Protein AF-A0ABD4K7N2-F1 (afdb_monomer_lite)

Structure (mmCIF, N/CA/C/O backbone):
data_AF-A0ABD4K7N2-F1
#
_entry.id   AF-A0ABD4K7N2-F1
#
loop_
_atom_site.group_PDB
_atom_site.id
_atom_site.type_symbol
_atom_site.label_atom_id
_atom_site.label_alt_id
_atom_site.label_comp_id
_atom_site.label_asym_id
_atom_site.label_entity_id
_atom_site.label_seq_id
_atom_site.pdbx_PDB_ins_code
_atom_site.Cartn_x
_atom_site.Cartn_y
_atom_site.Cartn_z
_atom_site.occupancy
_atom_site.B_iso_or_equiv
_atom_site.auth_seq_id
_atom_site.auth_comp_id
_atom_site.auth_asym_id
_atom_site.auth_atom_id
_atom_site.pdbx_PDB_model_num
ATOM 1 N N . MET A 1 1 ? -44.062 -19.167 -52.784 1.00 34.19 1 MET A N 1
ATOM 2 C CA . MET A 1 1 ? -43.360 -18.530 -53.917 1.00 34.19 1 MET A CA 1
ATOM 3 C C . MET A 1 1 ? -43.048 -17.086 -53.551 1.00 34.19 1 MET A C 1
ATOM 5 O O . MET A 1 1 ? -43.964 -16.315 -53.324 1.00 34.19 1 MET A O 1
ATOM 9 N N . ASN A 1 2 ? -41.746 -16.806 -53.455 1.00 39.59 2 ASN A N 1
ATOM 10 C CA . ASN A 1 2 ? -41.033 -15.540 -53.654 1.00 39.59 2 ASN A CA 1
ATOM 11 C C . ASN A 1 2 ? -41.478 -14.255 -52.935 1.00 39.59 2 ASN A C 1
ATOM 13 O O . ASN A 1 2 ? -42.182 -13.429 -53.505 1.00 39.59 2 ASN A O 1
ATOM 17 N N . LEU A 1 3 ? -40.837 -13.994 -51.787 1.00 34.47 3 LEU A N 1
ATOM 18 C CA . LEU A 1 3 ? -40.449 -12.644 -51.365 1.00 34.47 3 LEU A CA 1
ATOM 19 C C . LEU A 1 3 ? -38.962 -12.617 -50.958 1.00 34.47 3 LEU A C 1
ATOM 21 O O . LEU A 1 3 ? -38.565 -13.078 -49.897 1.00 34.47 3 LEU A O 1
ATOM 25 N N . ARG A 1 4 ? -38.176 -12.129 -51.924 1.00 38.47 4 ARG A N 1
ATOM 26 C CA . ARG A 1 4 ? -36.873 -11.442 -51.892 1.00 38.47 4 ARG A CA 1
ATOM 27 C C . ARG A 1 4 ? -36.027 -11.493 -50.606 1.00 38.47 4 ARG A C 1
ATOM 29 O O . ARG A 1 4 ? -36.292 -10.792 -49.638 1.00 38.47 4 ARG A O 1
ATOM 36 N N . ASN A 1 5 ? -34.885 -12.169 -50.748 1.00 44.97 5 ASN A N 1
ATOM 37 C CA . ASN A 1 5 ? -33.632 -11.899 -50.045 1.00 44.97 5 ASN A CA 1
ATOM 38 C C . ASN A 1 5 ? -33.267 -10.408 -50.114 1.00 44.97 5 ASN A C 1
ATOM 40 O O . ASN A 1 5 ? -32.996 -9.887 -51.197 1.00 44.97 5 ASN A O 1
ATOM 44 N N . VAL A 1 6 ? -33.177 -9.755 -48.958 1.00 41.69 6 VAL A N 1
ATOM 45 C CA . VAL A 1 6 ? -32.369 -8.546 -48.776 1.00 41.69 6 VAL A CA 1
ATOM 46 C C . VAL A 1 6 ? -31.303 -8.898 -47.751 1.00 41.69 6 VAL A C 1
ATOM 48 O O . VAL A 1 6 ? -31.534 -8.904 -46.546 1.00 41.69 6 VAL A O 1
ATOM 51 N N . CYS A 1 7 ? -30.139 -9.267 -48.274 1.00 36.62 7 CYS A N 1
ATOM 52 C CA . CYS A 1 7 ? -28.914 -9.431 -47.515 1.00 36.62 7 CYS A CA 1
ATOM 53 C C . CYS A 1 7 ? -28.438 -8.025 -47.128 1.00 36.62 7 CYS A C 1
ATOM 55 O O . CYS A 1 7 ? -27.858 -7.319 -47.953 1.00 36.62 7 CYS A O 1
ATOM 57 N N . PHE A 1 8 ? -28.729 -7.590 -45.902 1.00 36.16 8 PHE A N 1
ATOM 58 C CA . PHE A 1 8 ? -28.095 -6.404 -45.334 1.00 36.16 8 PHE A CA 1
ATOM 59 C C . PHE A 1 8 ? -26.648 -6.777 -45.003 1.00 36.16 8 PHE A C 1
ATOM 61 O O . PHE A 1 8 ? -26.349 -7.345 -43.956 1.00 36.16 8 PHE A O 1
ATOM 68 N N . CYS A 1 9 ? -25.756 -6.517 -45.958 1.00 37.44 9 CYS A N 1
ATOM 69 C CA . CYS A 1 9 ? -24.321 -6.557 -45.744 1.00 37.44 9 CYS A CA 1
ATOM 70 C C . CYS A 1 9 ? -23.971 -5.376 -44.832 1.00 37.44 9 CYS A C 1
ATOM 72 O O . CYS A 1 9 ? -23.839 -4.239 -45.286 1.00 37.44 9 CYS A O 1
ATOM 74 N N . LEU A 1 10 ? -23.909 -5.631 -43.526 1.00 40.47 10 LEU A N 1
ATOM 75 C CA . LEU A 1 10 ? -23.355 -4.694 -42.563 1.00 40.47 10 LEU A CA 1
ATOM 76 C C . LEU A 1 10 ? -21.834 -4.690 -42.767 1.00 40.47 10 LEU A C 1
ATOM 78 O O . LEU A 1 10 ? -21.106 -5.460 -42.147 1.00 40.47 10 LEU A O 1
ATOM 82 N N . CYS A 1 11 ? -21.359 -3.842 -43.679 1.00 36.53 11 CYS A N 1
ATOM 83 C CA . CYS A 1 11 ? -19.961 -3.436 -43.718 1.00 36.53 11 CYS A CA 1
ATOM 84 C C . CYS A 1 11 ? -19.684 -2.633 -42.443 1.00 36.53 11 CYS A C 1
ATOM 86 O O . CYS A 1 11 ? -19.835 -1.412 -42.426 1.00 36.53 11 CYS A O 1
ATOM 88 N N . ILE A 1 12 ? -19.315 -3.322 -41.361 1.00 42.88 12 ILE A N 1
ATOM 89 C CA . ILE A 1 12 ? -18.635 -2.679 -40.242 1.00 42.88 12 ILE A CA 1
ATOM 90 C C . ILE A 1 12 ? -17.324 -2.166 -40.825 1.00 42.88 12 ILE A C 1
ATOM 92 O O . ILE A 1 12 ? -16.443 -2.938 -41.205 1.00 42.88 12 ILE A O 1
ATOM 96 N N . LEU A 1 13 ? -17.274 -0.848 -40.989 1.00 35.62 13 LEU A N 1
ATOM 97 C CA . LEU A 1 13 ? -16.085 -0.088 -41.320 1.00 35.62 13 LEU A CA 1
ATOM 98 C C . LEU A 1 13 ? -14.974 -0.545 -40.375 1.00 35.62 13 LEU A C 1
ATOM 100 O O . LEU A 1 13 ? -15.007 -0.249 -39.183 1.00 35.62 13 LEU A O 1
ATOM 104 N N . TYR A 1 14 ? -14.009 -1.284 -40.919 1.00 36.28 14 TYR A N 1
ATOM 105 C CA . TYR A 1 14 ? -12.681 -1.372 -40.340 1.00 36.28 14 TYR A CA 1
ATOM 106 C C . TYR A 1 14 ? -12.209 0.069 -40.159 1.00 36.28 14 TYR A C 1
ATOM 108 O O . TYR A 1 14 ? -11.910 0.760 -41.136 1.00 36.28 14 TYR A O 1
ATOM 116 N N . SER A 1 15 ? -12.187 0.545 -38.918 1.00 35.59 15 SER A N 1
ATOM 117 C CA . SER A 1 15 ? -11.374 1.683 -38.525 1.00 35.59 15 SER A CA 1
ATOM 118 C C . SER A 1 15 ? -9.938 1.295 -38.852 1.00 35.59 15 SER A C 1
ATOM 120 O O . SER A 1 15 ? -9.285 0.554 -38.116 1.00 35.59 15 SER A O 1
ATOM 122 N N . GLY A 1 16 ? -9.485 1.732 -40.028 1.00 36.91 16 GLY A N 1
ATOM 123 C CA . GLY A 1 16 ? -8.090 1.681 -40.410 1.00 36.91 16 GLY A CA 1
ATOM 124 C C . GLY A 1 16 ? -7.309 2.403 -39.329 1.00 36.91 16 GLY A C 1
ATOM 125 O O . GLY A 1 16 ? -7.334 3.630 -39.259 1.00 36.91 16 GLY A O 1
ATOM 126 N N . HIS A 1 17 ? -6.654 1.632 -38.466 1.00 41.25 17 HIS A N 1
ATOM 127 C CA . HIS A 1 17 ? -5.531 2.127 -37.700 1.00 41.25 17 HIS A CA 1
ATOM 128 C C . HIS A 1 17 ? -4.513 2.532 -38.761 1.00 41.25 17 HIS A C 1
ATOM 130 O O . HIS A 1 17 ? -3.889 1.681 -39.393 1.00 41.25 17 HIS A O 1
ATOM 136 N N . ALA A 1 18 ? -4.432 3.829 -39.051 1.00 42.59 18 ALA A N 1
ATOM 137 C CA . ALA A 1 18 ? -3.291 4.371 -39.756 1.00 42.59 18 ALA A CA 1
ATOM 138 C C . ALA A 1 18 ? -2.106 4.167 -38.812 1.00 42.59 18 ALA A C 1
ATOM 140 O O . ALA A 1 18 ? -1.866 4.992 -37.934 1.00 42.59 18 ALA A O 1
ATOM 141 N N . ALA A 1 19 ? -1.448 3.013 -38.930 1.00 49.16 19 ALA A N 1
ATOM 142 C CA . ALA A 1 19 ? -0.253 2.699 -38.178 1.00 49.16 19 ALA A CA 1
ATOM 143 C C . ALA A 1 19 ? 0.766 3.810 -38.456 1.00 49.16 19 ALA A C 1
ATOM 145 O O . ALA A 1 19 ? 1.285 3.945 -39.565 1.00 49.16 19 ALA A O 1
ATOM 146 N N . SER A 1 20 ? 1.015 4.658 -37.460 1.00 55.88 20 SER A N 1
ATOM 147 C CA . SER A 1 20 ? 2.224 5.467 -37.405 1.00 55.88 20 SER A CA 1
ATOM 148 C C . SER A 1 20 ? 3.387 4.499 -37.230 1.00 55.88 20 SER A C 1
ATOM 150 O O . SER A 1 20 ? 3.701 4.077 -36.119 1.00 55.88 20 SER A O 1
ATOM 152 N N . GLU A 1 21 ? 3.993 4.097 -38.346 1.00 76.50 21 GLU A N 1
ATOM 153 C CA . GLU A 1 21 ? 5.127 3.173 -38.377 1.00 76.50 21 GLU A CA 1
ATOM 154 C C . GLU A 1 21 ? 6.390 3.866 -37.842 1.00 76.50 21 GLU A C 1
ATOM 156 O O . GLU A 1 21 ? 7.251 4.345 -38.587 1.00 76.50 21 GLU A O 1
ATOM 161 N N . CYS A 1 22 ? 6.495 3.958 -36.517 1.00 87.00 22 CYS A N 1
ATOM 162 C CA . CYS A 1 22 ? 7.790 4.096 -35.870 1.00 87.00 22 CYS A CA 1
ATOM 163 C C . CYS A 1 22 ? 8.595 2.819 -36.130 1.00 87.00 22 CYS A C 1
ATOM 165 O O . CYS A 1 22 ? 8.076 1.715 -35.976 1.00 87.00 22 CYS A O 1
ATOM 167 N N . ASN A 1 23 ? 9.859 2.968 -36.522 1.00 90.00 23 ASN A N 1
ATOM 168 C CA . ASN A 1 23 ? 10.770 1.859 -36.793 1.00 90.00 23 ASN A CA 1
ATOM 169 C C . ASN A 1 23 ? 12.130 2.101 -36.134 1.00 90.00 23 ASN A C 1
ATOM 171 O O . ASN A 1 23 ? 12.564 3.249 -35.994 1.00 90.00 23 ASN A O 1
ATOM 175 N N . PHE A 1 24 ? 12.819 1.014 -35.783 1.00 90.38 24 PHE A N 1
ATOM 176 C CA . PHE A 1 24 ? 14.220 1.065 -35.373 1.00 90.38 24 PHE A CA 1
ATOM 177 C C . PHE A 1 24 ? 15.101 1.417 -36.574 1.00 90.38 24 PHE A C 1
ATOM 179 O O . PHE A 1 24 ? 14.994 0.807 -37.636 1.00 90.38 24 PHE A O 1
ATOM 186 N N . VAL A 1 25 ? 15.962 2.416 -36.404 1.00 86.88 25 VAL A N 1
ATOM 187 C CA . VAL A 1 25 ? 16.948 2.829 -37.417 1.00 86.88 25 VAL A CA 1
ATOM 188 C C . VAL A 1 25 ? 18.206 1.965 -37.332 1.00 86.88 25 VAL A C 1
ATOM 190 O O . VAL A 1 25 ? 18.830 1.674 -38.351 1.00 86.88 25 VAL A O 1
ATOM 193 N N . ASP A 1 26 ? 18.525 1.507 -36.124 1.00 76.88 26 ASP A N 1
ATOM 194 C CA . ASP A 1 26 ? 19.745 0.778 -35.802 1.00 76.88 26 ASP A CA 1
ATOM 195 C C . ASP A 1 26 ? 19.437 -0.676 -35.410 1.00 76.88 26 ASP A C 1
ATOM 197 O O . ASP A 1 26 ? 18.345 -0.966 -34.912 1.00 76.88 26 ASP A O 1
ATOM 201 N N . PRO A 1 27 ? 20.403 -1.606 -35.551 1.00 75.62 27 PRO A N 1
ATOM 202 C CA . PRO A 1 27 ? 20.202 -3.023 -35.235 1.00 75.62 27 PRO A CA 1
ATOM 203 C C . PRO A 1 27 ? 19.993 -3.318 -33.739 1.00 75.62 27 PRO A C 1
ATOM 205 O O . PRO A 1 27 ? 19.731 -4.463 -33.385 1.00 75.62 27 PRO A O 1
ATOM 208 N N . ASN A 1 28 ? 20.105 -2.314 -32.862 1.00 74.25 28 ASN A N 1
ATOM 209 C CA . ASN A 1 28 ? 20.017 -2.477 -31.408 1.00 74.25 28 ASN A CA 1
ATOM 210 C C . ASN A 1 28 ? 18.619 -2.911 -30.929 1.00 74.25 28 ASN A C 1
ATOM 212 O O . ASN A 1 28 ? 18.513 -3.526 -29.872 1.00 74.25 28 ASN A O 1
ATOM 216 N N . GLY A 1 29 ? 17.562 -2.624 -31.701 1.00 85.06 29 GLY A N 1
ATOM 217 C CA . GLY A 1 29 ? 16.195 -3.037 -31.371 1.00 85.06 29 GLY A CA 1
ATOM 218 C C . GLY A 1 29 ? 15.658 -2.421 -30.066 1.00 85.06 29 GLY A C 1
ATOM 219 O O . GLY A 1 29 ? 16.109 -1.339 -29.667 1.00 85.06 29 GLY A O 1
ATOM 220 N N . PRO A 1 30 ? 14.659 -3.061 -29.423 1.00 88.88 30 PRO A N 1
ATOM 221 C CA . PRO A 1 30 ? 14.129 -2.615 -28.141 1.00 88.88 30 PRO A CA 1
ATOM 222 C C . PRO A 1 30 ? 15.099 -2.923 -26.998 1.00 88.88 30 PRO A C 1
ATOM 224 O O . PRO A 1 30 ? 15.782 -3.947 -27.001 1.00 88.88 30 PRO A O 1
ATOM 227 N N . TRP A 1 31 ? 15.104 -2.076 -25.972 1.00 88.12 31 TRP A N 1
ATOM 228 C CA . TRP A 1 31 ? 15.870 -2.326 -24.750 1.00 88.12 31 TRP A CA 1
ATOM 229 C C . TRP A 1 31 ? 15.028 -3.062 -23.699 1.00 88.12 31 TRP A C 1
ATOM 231 O O . TRP A 1 31 ? 13.805 -2.948 -23.637 1.00 88.12 31 TRP A O 1
ATOM 241 N N . THR A 1 32 ? 15.691 -3.837 -22.843 1.00 88.44 32 THR A N 1
ATOM 242 C CA . THR A 1 32 ? 15.070 -4.465 -21.669 1.00 88.44 32 THR A CA 1
ATOM 243 C C . THR A 1 32 ? 15.764 -3.960 -20.420 1.00 88.44 32 THR A C 1
ATOM 245 O O . THR A 1 32 ? 16.970 -4.144 -20.269 1.00 88.44 32 THR A O 1
ATOM 248 N N . ALA A 1 33 ? 14.993 -3.340 -19.534 1.00 87.00 33 ALA A N 1
ATOM 249 C CA . ALA A 1 33 ? 15.457 -2.841 -18.261 1.00 87.00 33 ALA A CA 1
ATOM 250 C C . ALA A 1 33 ? 15.270 -3.867 -17.158 1.00 87.00 33 ALA A C 1
ATOM 252 O O . ALA A 1 33 ? 14.141 -4.192 -16.810 1.00 87.00 33 ALA A O 1
ATOM 253 N N . TRP A 1 34 ? 16.379 -4.352 -16.607 1.00 87.31 34 TRP A N 1
ATOM 254 C CA . TRP A 1 34 ? 16.370 -5.246 -15.457 1.00 87.31 34 TRP A CA 1
ATOM 255 C C . TRP A 1 34 ? 16.530 -4.428 -14.182 1.00 87.31 34 TRP A C 1
ATOM 257 O O . TRP A 1 34 ? 17.610 -3.914 -13.904 1.00 87.31 34 TRP A O 1
ATOM 267 N N . VAL A 1 35 ? 15.440 -4.275 -13.437 1.00 87.00 35 VAL A N 1
ATOM 268 C CA . VAL A 1 35 ? 15.401 -3.455 -12.219 1.00 87.00 35 VAL A CA 1
ATOM 269 C C . VAL A 1 35 ? 15.636 -4.312 -10.982 1.00 87.00 35 VAL A C 1
ATOM 271 O O . VAL A 1 35 ? 15.171 -5.457 -10.905 1.00 87.00 35 VAL A O 1
ATOM 274 N N . SER A 1 36 ? 16.373 -3.777 -10.008 1.00 83.56 36 SER A N 1
ATOM 275 C CA . SER A 1 36 ? 16.797 -4.528 -8.830 1.00 83.56 36 SER A CA 1
ATOM 276 C C . SER A 1 36 ? 15.740 -4.474 -7.735 1.00 83.56 36 SER A C 1
ATOM 278 O O . SER A 1 36 ? 15.957 -3.911 -6.665 1.00 83.56 36 SER A O 1
ATOM 280 N N . ILE A 1 37 ? 14.611 -5.143 -7.975 1.00 87.00 37 ILE A N 1
ATOM 281 C CA . ILE A 1 37 ? 13.673 -5.488 -6.903 1.00 87.00 37 ILE A CA 1
ATOM 282 C C . ILE A 1 37 ? 14.316 -6.591 -6.047 1.00 87.00 37 ILE A C 1
ATOM 284 O O . ILE A 1 37 ? 14.736 -7.616 -6.601 1.00 87.00 37 ILE A O 1
ATOM 288 N N . PRO A 1 38 ? 14.452 -6.402 -4.725 1.00 88.31 38 PRO A N 1
ATOM 289 C CA . PRO A 1 38 ? 15.182 -7.335 -3.884 1.00 88.31 38 PRO A CA 1
ATOM 290 C C . PRO A 1 38 ? 14.423 -8.660 -3.759 1.00 88.31 38 PRO A C 1
ATOM 292 O O . PRO A 1 38 ? 13.199 -8.689 -3.689 1.00 88.31 38 PRO A O 1
ATOM 295 N N . ALA A 1 39 ? 15.156 -9.774 -3.701 1.00 89.88 39 ALA A N 1
ATOM 296 C CA . ALA A 1 39 ? 14.557 -11.084 -3.438 1.00 89.88 39 ALA A CA 1
ATOM 297 C C . ALA A 1 39 ? 14.031 -11.197 -1.997 1.00 89.88 39 ALA A C 1
ATOM 299 O O . ALA A 1 39 ? 13.091 -11.943 -1.744 1.00 89.88 39 ALA A O 1
ATOM 300 N N . ASN A 1 40 ? 14.647 -10.464 -1.064 1.00 90.75 40 ASN A N 1
ATOM 301 C CA . ASN A 1 40 ? 14.228 -10.374 0.329 1.00 90.75 40 ASN A CA 1
ATOM 302 C C . ASN A 1 40 ? 14.205 -8.904 0.755 1.00 90.75 40 ASN A C 1
ATOM 304 O O . ASN A 1 40 ? 15.209 -8.209 0.590 1.00 90.75 40 ASN A O 1
ATOM 308 N N . LEU A 1 41 ? 13.088 -8.453 1.314 1.00 90.44 41 LEU A N 1
ATOM 309 C CA . LEU A 1 41 ? 12.895 -7.109 1.841 1.00 90.44 41 LEU A CA 1
ATOM 310 C C . LEU A 1 41 ? 12.683 -7.191 3.354 1.00 90.44 41 LEU A C 1
ATOM 312 O O . LEU A 1 41 ? 11.808 -7.917 3.821 1.00 90.44 41 LEU A O 1
ATOM 316 N N . SER A 1 42 ? 13.479 -6.438 4.108 1.00 86.50 42 SER A N 1
ATOM 317 C CA . SER A 1 42 ? 13.273 -6.229 5.542 1.00 86.50 42 SER A CA 1
ATOM 318 C C . SER A 1 42 ? 12.832 -4.791 5.742 1.00 86.50 42 SER A C 1
ATOM 320 O O . SER A 1 42 ? 13.512 -3.883 5.267 1.00 86.50 42 SER A O 1
ATOM 322 N N . ILE A 1 43 ? 11.719 -4.584 6.440 1.00 84.31 43 ILE A N 1
ATOM 323 C CA . ILE A 1 43 ? 11.236 -3.238 6.759 1.00 84.31 43 ILE A CA 1
ATOM 324 C C . ILE A 1 43 ? 11.890 -2.795 8.079 1.00 84.31 43 ILE A C 1
ATOM 326 O O . ILE A 1 43 ? 11.788 -3.536 9.061 1.00 84.31 43 ILE A O 1
ATOM 330 N N . PRO A 1 44 ? 12.604 -1.655 8.127 1.00 79.75 44 PRO A N 1
ATOM 331 C CA . PRO A 1 44 ? 13.140 -1.125 9.378 1.00 79.75 44 PRO A CA 1
ATOM 332 C C . PRO A 1 44 ? 12.032 -0.839 10.401 1.00 79.75 44 PRO A C 1
ATOM 334 O O . PRO A 1 44 ? 10.957 -0.367 10.043 1.00 79.75 44 PRO A O 1
ATOM 337 N N . HIS A 1 45 ? 12.307 -1.104 11.679 1.00 74.56 45 HIS A N 1
ATOM 338 C CA . HIS A 1 45 ? 11.339 -0.970 12.778 1.00 74.56 45 HIS A CA 1
ATOM 339 C C . HIS A 1 45 ? 10.891 0.476 13.055 1.00 74.56 45 HIS A C 1
ATOM 341 O O . HIS A 1 45 ? 9.869 0.684 13.691 1.00 74.56 45 HIS A O 1
ATOM 347 N N . ASP A 1 46 ? 11.652 1.466 12.600 1.00 76.38 46 ASP A N 1
ATOM 348 C CA . ASP A 1 46 ? 11.408 2.898 12.775 1.00 76.38 46 ASP A CA 1
ATOM 349 C C . ASP A 1 46 ? 10.837 3.571 11.515 1.00 76.38 46 ASP A C 1
ATOM 351 O O . ASP A 1 46 ? 10.718 4.796 11.467 1.00 76.38 46 ASP A O 1
ATOM 355 N N . SER A 1 47 ? 10.481 2.779 10.495 1.00 82.75 47 SER A N 1
ATOM 356 C CA . SER A 1 47 ? 9.948 3.300 9.233 1.00 82.75 47 SER A CA 1
ATOM 357 C C . SER A 1 47 ? 8.570 3.939 9.401 1.00 82.75 47 SER A C 1
ATOM 359 O O . SER A 1 47 ? 7.685 3.411 10.075 1.00 82.75 47 SER A O 1
ATOM 361 N N . GLN A 1 48 ? 8.372 5.060 8.718 1.00 85.19 48 GLN A N 1
ATOM 362 C CA . GLN A 1 48 ? 7.140 5.836 8.691 1.00 85.19 48 GLN A CA 1
ATOM 363 C C . GLN A 1 48 ? 6.451 5.747 7.328 1.00 85.19 48 GLN A C 1
ATOM 365 O O . GLN A 1 48 ? 7.061 5.447 6.300 1.00 85.19 48 GLN A O 1
ATOM 370 N N . VAL A 1 49 ? 5.147 6.035 7.302 1.00 88.31 49 VAL A N 1
ATOM 371 C CA . VAL A 1 49 ? 4.392 6.126 6.044 1.00 88.31 49 VAL A CA 1
ATOM 372 C C . VAL A 1 49 ? 5.060 7.143 5.115 1.00 88.31 49 VAL A C 1
ATOM 374 O O . VAL A 1 49 ? 5.249 8.300 5.482 1.00 88.31 49 VAL A O 1
ATOM 377 N N . GLY A 1 50 ? 5.375 6.710 3.897 1.00 89.75 50 GLY A N 1
ATOM 378 C CA . GLY A 1 50 ? 6.083 7.486 2.883 1.00 89.75 50 GLY A CA 1
ATOM 379 C C . GLY A 1 50 ? 7.577 7.184 2.774 1.00 89.75 50 GLY A C 1
ATOM 380 O O . GLY A 1 50 ? 8.188 7.599 1.787 1.00 89.75 50 GLY A O 1
ATOM 381 N N . ASP A 1 51 ? 8.156 6.433 3.713 1.00 92.50 51 ASP A N 1
ATOM 382 C CA . ASP A 1 51 ? 9.567 6.063 3.650 1.00 92.50 51 ASP A CA 1
ATOM 383 C C . ASP A 1 51 ? 9.860 5.143 2.465 1.00 92.50 51 ASP A C 1
ATOM 385 O O . ASP A 1 51 ? 9.110 4.215 2.146 1.00 92.50 51 ASP A O 1
ATOM 389 N N . VAL A 1 52 ? 10.998 5.390 1.815 1.00 93.25 52 VAL A N 1
ATOM 390 C CA . VAL A 1 52 ? 11.538 4.516 0.772 1.00 93.25 52 VAL A CA 1
ATOM 391 C C . VAL A 1 52 ? 12.274 3.366 1.455 1.00 93.25 52 VAL A C 1
ATOM 393 O O . VAL A 1 52 ? 13.408 3.521 1.901 1.00 93.25 52 VAL A O 1
ATOM 396 N N . ILE A 1 53 ? 11.626 2.204 1.524 1.00 91.94 53 ILE A N 1
ATOM 397 C CA . ILE A 1 53 ? 12.167 0.991 2.156 1.00 91.94 53 ILE A CA 1
ATOM 398 C C . ILE A 1 53 ? 13.260 0.364 1.291 1.00 91.94 53 ILE A C 1
ATOM 400 O O . ILE A 1 53 ? 14.238 -0.186 1.793 1.00 91.94 53 ILE A O 1
ATOM 404 N N . HIS A 1 54 ? 13.108 0.461 -0.028 1.00 91.44 54 HIS A N 1
ATOM 405 C CA . HIS A 1 54 ? 14.123 0.034 -0.981 1.00 91.44 54 HIS A CA 1
ATOM 406 C C . HIS A 1 54 ? 14.180 0.999 -2.155 1.00 91.44 54 HIS A C 1
ATOM 408 O O . HIS A 1 54 ? 13.149 1.436 -2.653 1.00 91.44 54 HIS A O 1
ATOM 414 N N . SER A 1 55 ? 15.386 1.275 -2.634 1.00 90.00 55 SER A N 1
ATOM 415 C CA . SER A 1 55 ? 15.642 1.982 -3.886 1.00 90.00 55 SER A CA 1
ATOM 416 C C . SER A 1 55 ? 16.749 1.249 -4.624 1.00 90.00 55 SER A C 1
ATOM 418 O O . SER A 1 55 ? 17.710 0.793 -4.001 1.00 90.00 55 SER A O 1
ATOM 420 N N . ASP A 1 56 ? 16.675 1.209 -5.953 1.00 82.31 56 ASP A N 1
ATOM 421 C CA . ASP A 1 56 ? 17.847 0.867 -6.758 1.00 82.31 56 ASP A CA 1
ATOM 422 C C . ASP A 1 56 ? 19.044 1.748 -6.344 1.00 82.31 56 ASP A C 1
ATOM 424 O O . ASP A 1 56 ? 18.882 2.940 -6.055 1.00 82.31 56 ASP A O 1
ATOM 428 N N . ALA A 1 57 ? 20.256 1.177 -6.351 1.00 71.62 57 ALA A N 1
ATOM 429 C CA . ALA A 1 57 ? 21.506 1.866 -5.985 1.00 71.62 57 ALA A CA 1
ATOM 430 C C . ALA A 1 57 ? 21.876 3.038 -6.927 1.00 71.62 57 ALA A C 1
ATOM 432 O O . ALA A 1 57 ? 22.878 3.720 -6.722 1.00 71.62 57 ALA A O 1
ATOM 433 N N . GLY A 1 58 ? 21.077 3.254 -7.972 1.00 76.19 58 GLY A N 1
ATOM 434 C CA . GLY A 1 58 ? 21.194 4.313 -8.960 1.00 76.19 58 GLY A CA 1
ATOM 435 C C . GLY A 1 58 ? 20.255 4.058 -10.139 1.00 76.19 58 GLY A C 1
ATOM 436 O O . GLY A 1 58 ? 19.541 3.052 -10.176 1.00 76.19 58 GLY A O 1
ATOM 437 N N . TRP A 1 59 ? 20.286 4.959 -11.119 1.00 79.06 59 TRP A N 1
ATOM 438 C CA . TRP A 1 59 ? 19.582 4.772 -12.385 1.00 79.06 59 TRP A CA 1
ATOM 439 C C . TRP A 1 59 ? 20.144 3.568 -13.139 1.00 79.06 59 TRP A C 1
ATOM 441 O O . TRP A 1 59 ? 21.343 3.495 -13.412 1.00 79.06 59 TRP A O 1
ATOM 451 N N . GLN A 1 60 ? 19.271 2.637 -13.506 1.00 78.69 60 GLN A N 1
ATOM 452 C CA . GLN A 1 60 ? 19.612 1.551 -14.412 1.00 78.69 60 GLN A CA 1
ATOM 453 C C . GLN A 1 60 ? 19.628 2.120 -15.831 1.00 78.69 60 GLN A C 1
ATOM 455 O O . GLN A 1 60 ? 18.566 2.350 -16.402 1.00 78.69 60 GLN A O 1
ATOM 460 N N . GLN A 1 61 ? 20.819 2.383 -16.377 1.00 74.50 61 GLN A N 1
ATOM 461 C CA . GLN A 1 61 ? 21.011 2.824 -17.762 1.00 74.50 61 GLN A CA 1
ATOM 462 C C . GLN A 1 61 ? 21.332 1.614 -18.637 1.00 74.50 61 GLN A C 1
ATOM 464 O O . GLN A 1 61 ? 22.427 1.059 -18.568 1.00 74.50 61 GLN A O 1
ATOM 469 N N . LEU A 1 62 ? 20.378 1.198 -19.469 1.00 72.12 62 LEU A N 1
ATOM 470 C CA . LEU A 1 62 ? 20.498 -0.062 -20.225 1.00 72.12 62 LEU A CA 1
ATOM 471 C C . LEU A 1 62 ? 20.744 0.141 -21.721 1.00 72.12 62 LEU A C 1
ATOM 473 O O . LEU A 1 62 ? 20.845 -0.823 -22.477 1.00 72.12 62 LEU A O 1
ATOM 477 N N . GLY A 1 63 ? 20.885 1.401 -22.135 1.00 69.50 63 GLY A N 1
ATOM 478 C CA . GLY A 1 63 ? 21.273 1.792 -23.481 1.00 69.50 63 GLY A CA 1
ATOM 479 C C . GLY A 1 63 ? 20.321 2.794 -24.117 1.00 69.50 63 GLY A C 1
ATOM 480 O O . GLY A 1 63 ? 19.350 3.264 -23.518 1.00 69.50 63 GLY A O 1
ATOM 481 N N . THR A 1 64 ? 20.637 3.118 -25.363 1.00 78.75 64 THR A N 1
ATOM 482 C CA . THR A 1 64 ? 19.848 3.979 -26.234 1.00 78.75 64 THR A CA 1
ATOM 483 C C . THR A 1 64 ? 19.456 3.207 -27.485 1.00 78.75 64 THR A C 1
ATOM 485 O O . THR A 1 64 ? 20.202 2.357 -27.976 1.00 78.75 64 THR A O 1
ATOM 488 N N . THR A 1 65 ? 18.276 3.504 -28.017 1.00 85.88 65 THR A N 1
ATOM 489 C CA . THR A 1 65 ? 17.868 3.018 -29.339 1.00 85.88 65 THR A CA 1
ATOM 490 C C . THR A 1 65 ? 17.529 4.201 -30.228 1.00 85.88 65 THR A C 1
ATOM 492 O O . THR A 1 65 ? 17.220 5.274 -29.722 1.00 85.88 65 THR A O 1
ATOM 495 N N . HIS A 1 66 ? 17.633 4.037 -31.544 1.00 88.00 66 HIS A N 1
ATOM 496 C CA . HIS A 1 66 ? 17.336 5.092 -32.509 1.00 88.00 66 HIS A CA 1
ATOM 497 C C . HIS A 1 66 ? 16.041 4.765 -33.227 1.00 88.00 66 HIS A C 1
ATOM 499 O O . HIS A 1 66 ? 15.921 3.718 -33.867 1.00 88.00 66 HIS A O 1
ATOM 505 N N . LEU A 1 67 ? 15.078 5.676 -33.132 1.00 88.25 67 LEU A N 1
ATOM 506 C CA . LEU A 1 67 ? 13.770 5.532 -33.750 1.00 88.25 67 LEU A CA 1
ATOM 507 C C . LEU A 1 67 ? 13.578 6.571 -34.837 1.00 88.25 67 LEU A C 1
ATOM 509 O O . LEU A 1 67 ? 14.041 7.705 -34.724 1.00 88.25 67 LEU A O 1
ATOM 513 N N . ARG A 1 68 ? 12.833 6.189 -35.871 1.00 88.75 68 ARG A N 1
ATOM 514 C CA . ARG A 1 68 ? 12.294 7.108 -36.867 1.00 88.75 68 ARG A CA 1
ATOM 515 C C . ARG A 1 68 ? 10.813 6.826 -37.047 1.00 88.75 68 ARG A C 1
ATOM 517 O O . ARG A 1 68 ? 10.442 5.707 -37.391 1.00 88.75 68 ARG A O 1
ATOM 524 N N . CYS A 1 69 ? 9.994 7.852 -36.852 1.00 86.69 69 CYS A N 1
ATOM 525 C CA . CYS A 1 69 ? 8.553 7.793 -37.073 1.00 86.69 69 CYS A CA 1
ATOM 526 C C . CYS A 1 69 ? 8.183 8.594 -38.326 1.00 86.69 69 CYS A C 1
ATOM 528 O O . CYS A 1 69 ? 8.715 9.681 -38.562 1.00 86.69 69 CYS A O 1
ATOM 530 N N . SER A 1 70 ? 7.288 8.045 -39.147 1.00 84.75 70 SER A N 1
ATOM 531 C CA . SER A 1 70 ? 6.799 8.686 -40.378 1.00 84.75 70 SER A CA 1
ATOM 532 C C . SER A 1 70 ? 5.861 9.868 -40.115 1.00 84.75 70 SER A C 1
ATOM 534 O O . SER A 1 70 ? 5.740 10.757 -40.956 1.00 84.75 70 SER A O 1
ATOM 536 N N . GLN A 1 71 ? 5.230 9.900 -38.941 1.00 83.44 71 GLN A N 1
ATOM 537 C CA . GLN A 1 71 ? 4.323 10.949 -38.489 1.00 83.44 71 GLN A CA 1
ATOM 538 C C . GLN A 1 71 ? 4.429 11.134 -36.973 1.00 83.44 71 GLN A C 1
ATOM 540 O O . GLN A 1 71 ? 4.942 10.263 -36.271 1.00 83.44 71 GLN A O 1
ATOM 545 N N . SER A 1 72 ? 3.956 12.277 -36.479 1.00 82.56 72 SER A N 1
ATOM 546 C CA . SER A 1 72 ? 3.790 12.498 -35.046 1.00 82.56 72 SER A CA 1
ATOM 547 C C . SER A 1 72 ? 2.687 11.574 -34.541 1.00 82.56 72 SER A C 1
ATOM 549 O O . SER A 1 72 ? 1.710 11.333 -35.252 1.00 82.56 72 SER A O 1
ATOM 551 N N . GLY A 1 73 ? 2.830 11.065 -33.326 1.00 83.94 73 GLY A N 1
ATOM 552 C CA . GLY A 1 73 ? 1.919 10.067 -32.785 1.00 83.94 73 GLY A CA 1
ATOM 553 C C . GLY A 1 73 ? 1.897 10.077 -31.269 1.00 83.94 73 GLY A C 1
ATOM 554 O O . GLY A 1 73 ? 2.320 11.044 -30.635 1.00 83.94 73 GLY A O 1
ATOM 555 N N . MET A 1 74 ? 1.398 8.984 -30.701 1.00 86.00 74 MET A N 1
ATOM 556 C CA . MET A 1 74 ? 1.274 8.812 -29.260 1.00 86.00 74 MET A CA 1
ATOM 557 C C . MET A 1 74 ? 2.402 7.940 -28.714 1.00 86.00 74 MET A C 1
ATOM 559 O O . MET A 1 74 ? 2.807 6.972 -29.341 1.00 86.00 74 MET A O 1
ATOM 563 N N . THR A 1 75 ? 2.908 8.276 -27.544 1.00 86.62 75 THR A N 1
ATOM 564 C CA . THR A 1 75 ? 3.833 7.496 -26.735 1.00 86.62 75 THR A CA 1
ATOM 565 C C . THR A 1 75 ? 3.061 6.986 -25.539 1.00 86.62 75 THR A C 1
ATOM 567 O O . THR A 1 75 ? 2.406 7.779 -24.865 1.00 86.62 75 THR A O 1
ATOM 570 N N . THR A 1 76 ? 3.143 5.690 -25.276 1.00 90.06 76 THR A N 1
ATOM 571 C CA . THR A 1 76 ? 2.482 5.044 -24.145 1.00 90.06 76 THR A CA 1
ATOM 572 C C . THR A 1 76 ? 3.536 4.562 -23.161 1.00 90.06 76 THR A C 1
ATOM 574 O O . THR A 1 76 ? 4.433 3.813 -23.548 1.00 90.06 76 THR A O 1
ATOM 577 N N . THR A 1 77 ? 3.422 4.984 -21.902 1.00 91.50 77 THR A N 1
ATOM 578 C CA . THR A 1 77 ? 4.371 4.644 -20.833 1.00 91.50 77 THR A CA 1
ATOM 579 C C . THR A 1 77 ? 3.619 4.304 -19.552 1.00 91.50 77 THR A C 1
ATOM 581 O O . THR A 1 77 ? 2.764 5.076 -19.121 1.00 91.50 77 THR A O 1
ATOM 584 N N . GLY A 1 78 ? 3.934 3.178 -18.914 1.00 93.38 78 GLY A N 1
ATOM 585 C CA . GLY A 1 78 ? 3.322 2.818 -17.635 1.00 93.38 78 GLY A CA 1
ATOM 586 C C . GLY A 1 78 ? 3.414 1.337 -17.295 1.00 93.38 78 GLY A C 1
ATOM 587 O O . GLY A 1 78 ? 4.181 0.593 -17.910 1.00 93.38 78 GLY A O 1
ATOM 588 N N . TYR A 1 79 ? 2.630 0.925 -16.300 1.00 93.44 79 TYR A N 1
ATOM 589 C CA . TYR A 1 79 ? 2.542 -0.475 -15.885 1.00 93.44 79 TYR A CA 1
ATOM 590 C C . TYR A 1 79 ? 1.770 -1.310 -16.915 1.00 93.44 79 TYR A C 1
ATOM 592 O O . TYR A 1 79 ? 0.729 -0.884 -17.416 1.00 93.44 79 TYR A O 1
ATOM 600 N N . ASP A 1 80 ? 2.261 -2.521 -17.190 1.00 91.25 80 ASP A N 1
ATOM 601 C CA . ASP A 1 80 ? 1.666 -3.464 -18.158 1.00 91.25 80 ASP A CA 1
ATOM 602 C C . ASP A 1 80 ? 0.694 -4.466 -17.504 1.00 91.25 80 ASP A C 1
ATOM 604 O O . ASP A 1 80 ? 0.209 -5.396 -18.150 1.00 91.25 80 ASP A O 1
ATOM 608 N N . PHE A 1 81 ? 0.399 -4.298 -16.216 1.00 90.12 81 PHE A N 1
ATOM 609 C CA . PHE A 1 81 ? -0.514 -5.151 -15.463 1.00 90.12 81 PHE A CA 1
ATOM 610 C C . PHE A 1 81 ? -1.424 -4.312 -14.558 1.00 90.12 81 PHE A C 1
ATOM 612 O O . PHE A 1 81 ? -1.022 -3.221 -14.145 1.00 90.12 81 PHE A O 1
ATOM 619 N N . PRO A 1 82 ? -2.634 -4.805 -14.224 1.00 89.50 82 PRO A N 1
ATOM 620 C CA . PRO A 1 82 ? -3.517 -4.126 -13.287 1.00 89.50 82 PRO A CA 1
ATOM 621 C C . PRO A 1 82 ? -2.873 -3.936 -11.920 1.00 89.50 82 PRO A C 1
ATOM 623 O O . PRO A 1 82 ? -2.518 -4.910 -11.257 1.00 89.50 82 PRO A O 1
ATOM 626 N N . ILE A 1 83 ? -2.758 -2.679 -11.500 1.00 92.50 83 ILE A N 1
ATOM 627 C CA . ILE A 1 83 ? -2.219 -2.297 -10.198 1.00 92.50 83 ILE A CA 1
ATOM 628 C C . ILE A 1 83 ? -3.006 -1.102 -9.648 1.00 92.50 83 ILE A C 1
ATOM 630 O O . ILE A 1 83 ? -3.415 -0.215 -10.398 1.00 92.50 83 ILE A O 1
ATOM 634 N N . GLU A 1 84 ? -3.287 -1.112 -8.348 1.00 93.94 84 GLU A N 1
ATOM 635 C CA . GLU A 1 84 ? -4.127 -0.103 -7.696 1.00 93.94 84 GLU A CA 1
ATOM 636 C C . GLU A 1 84 ? -3.295 1.115 -7.280 1.00 93.94 84 GLU A C 1
ATOM 638 O O . GLU A 1 84 ? -2.175 0.971 -6.790 1.00 93.94 84 GLU A O 1
ATOM 643 N N . GLU A 1 85 ? -3.832 2.320 -7.458 1.00 93.38 85 GLU A N 1
ATOM 644 C CA . GLU A 1 85 ? -3.186 3.545 -6.981 1.00 93.38 85 GLU A CA 1
ATOM 645 C C . GLU A 1 85 ? -3.200 3.609 -5.442 1.00 93.38 85 GLU A C 1
ATOM 647 O O . GLU A 1 85 ? -4.130 3.141 -4.778 1.00 93.38 85 GLU A O 1
ATOM 652 N N . SER A 1 86 ? -2.142 4.165 -4.855 1.00 94.06 86 SER A N 1
ATOM 653 C CA . SER A 1 86 ? -2.077 4.425 -3.415 1.00 94.06 86 SER A CA 1
ATOM 654 C C . SER A 1 86 ? -2.518 5.852 -3.071 1.00 94.06 86 SER A C 1
ATOM 656 O O . SER A 1 86 ? -2.851 6.655 -3.938 1.00 94.06 86 SER A O 1
ATOM 658 N N . SER A 1 87 ? -2.490 6.199 -1.785 1.00 88.94 87 SER A N 1
ATOM 659 C CA . SER A 1 87 ? -2.670 7.583 -1.332 1.00 88.94 87 SER A CA 1
ATOM 660 C C . SER A 1 87 ? -1.475 8.490 -1.659 1.00 88.94 87 SER A C 1
ATOM 662 O O . SER A 1 87 ? -1.615 9.713 -1.612 1.00 88.94 87 SER A O 1
ATOM 664 N N . ILE A 1 88 ? -0.307 7.923 -1.985 1.00 90.62 88 ILE A N 1
ATOM 665 C CA . ILE A 1 88 ? 0.896 8.676 -2.345 1.00 90.62 88 ILE A CA 1
ATOM 666 C C . ILE A 1 88 ? 0.939 8.843 -3.874 1.00 90.62 88 ILE A C 1
ATOM 668 O O . ILE A 1 88 ? 0.965 7.841 -4.595 1.00 90.62 88 ILE A O 1
ATOM 672 N N . PRO A 1 89 ? 0.993 10.085 -4.399 1.00 90.12 89 PRO A N 1
ATOM 673 C CA . PRO A 1 89 ? 0.986 10.331 -5.839 1.00 90.12 89 PRO A CA 1
ATOM 674 C C . PRO A 1 89 ? 2.094 9.581 -6.587 1.00 90.12 89 PRO A C 1
ATOM 676 O O . PRO A 1 89 ? 3.275 9.678 -6.242 1.00 90.12 89 PRO A O 1
ATOM 679 N N . GLY A 1 90 ? 1.713 8.858 -7.644 1.00 89.94 90 GLY A N 1
ATOM 680 C CA . GLY A 1 90 ? 2.648 8.099 -8.481 1.00 89.94 90 GLY A CA 1
ATOM 681 C C . GLY A 1 90 ? 3.191 6.817 -7.837 1.00 89.94 90 GLY A C 1
ATOM 682 O O . GLY A 1 90 ? 4.141 6.230 -8.356 1.00 89.94 90 GLY A O 1
ATOM 683 N N . VAL A 1 91 ? 2.609 6.385 -6.716 1.00 95.31 91 VAL A N 1
ATOM 684 C CA . VAL A 1 91 ? 2.931 5.123 -6.045 1.00 95.31 91 VAL A CA 1
ATOM 685 C C . VAL A 1 91 ? 1.721 4.200 -6.121 1.00 95.31 91 VAL A C 1
ATOM 687 O O . VAL A 1 91 ? 0.593 4.614 -5.848 1.00 95.31 91 VAL A O 1
ATOM 690 N N . TYR A 1 92 ? 1.962 2.942 -6.474 1.00 95.75 92 TYR A N 1
ATOM 691 C CA . TYR A 1 92 ? 0.921 1.941 -6.694 1.00 95.75 92 TYR A CA 1
ATOM 692 C C . TYR A 1 92 ? 1.084 0.775 -5.722 1.00 95.75 92 TYR A C 1
ATOM 694 O O . TYR A 1 92 ? 2.205 0.344 -5.465 1.00 95.75 92 TYR A O 1
ATOM 702 N N . LYS A 1 93 ? -0.019 0.275 -5.163 1.00 94.56 93 LYS A N 1
ATOM 703 C CA . LYS A 1 93 ? -0.030 -0.776 -4.136 1.00 94.56 93 LYS A CA 1
ATOM 704 C C . LYS A 1 93 ? 0.510 -2.090 -4.687 1.00 94.56 93 LYS A C 1
ATOM 706 O O . LYS A 1 93 ? 0.149 -2.501 -5.791 1.00 94.56 93 LYS A O 1
ATOM 711 N N . LEU A 1 94 ? 1.335 -2.779 -3.902 1.00 91.19 94 LEU A N 1
ATOM 712 C CA . LEU A 1 94 ? 1.804 -4.107 -4.276 1.00 91.19 94 LEU A CA 1
ATOM 713 C C . LEU A 1 94 ? 0.642 -5.116 -4.269 1.00 91.19 94 LEU A C 1
ATOM 715 O O . LEU A 1 94 ? -0.179 -5.107 -3.346 1.00 91.19 94 LEU A O 1
ATOM 719 N N . PRO A 1 95 ? 0.570 -6.029 -5.257 1.00 84.06 95 PRO A N 1
ATOM 720 C CA . PRO A 1 95 ? -0.410 -7.109 -5.240 1.00 84.06 95 PRO A CA 1
ATOM 721 C C . PRO A 1 95 ? -0.285 -7.949 -3.963 1.00 84.06 95 PRO A C 1
ATOM 723 O O . PRO A 1 95 ? 0.804 -8.417 -3.637 1.00 84.06 95 PRO A O 1
ATOM 726 N N . ASN A 1 96 ? -1.406 -8.168 -3.269 1.00 82.88 96 ASN A N 1
ATOM 727 C CA . ASN A 1 96 ? -1.489 -8.923 -2.009 1.00 82.88 96 ASN A CA 1
ATOM 728 C C . ASN A 1 96 ? -0.661 -8.356 -0.835 1.00 82.88 96 ASN A C 1
ATOM 730 O O . ASN A 1 96 ? -0.473 -9.062 0.150 1.00 82.88 96 ASN A O 1
ATOM 734 N N . MET A 1 97 ? -0.179 -7.111 -0.929 1.00 87.25 97 MET A N 1
ATOM 735 C CA . MET A 1 97 ? 0.528 -6.414 0.153 1.00 87.25 97 MET A CA 1
ATOM 736 C C . MET A 1 97 ? 0.242 -4.899 0.082 1.00 87.25 97 MET A C 1
ATOM 738 O O . MET A 1 97 ? 1.133 -4.118 -0.266 1.00 87.25 97 MET A O 1
ATOM 742 N N . PRO A 1 98 ? -1.012 -4.465 0.323 1.00 88.19 98 PRO A N 1
ATOM 743 C CA . PRO A 1 98 ? -1.437 -3.076 0.119 1.00 88.19 98 PRO A CA 1
ATOM 744 C C . PRO A 1 98 ? -0.739 -2.058 1.035 1.00 88.19 98 PRO A C 1
ATOM 746 O O . PRO A 1 98 ? -0.825 -0.855 0.787 1.00 88.19 98 PRO A O 1
ATOM 749 N N . GLU A 1 99 ? -0.043 -2.519 2.070 1.00 88.31 99 GLU A N 1
ATOM 750 C CA . GLU A 1 99 ? 0.753 -1.715 2.992 1.00 88.31 99 GLU A CA 1
ATOM 751 C C . GLU A 1 99 ? 2.093 -1.259 2.390 1.00 88.31 99 GLU A C 1
ATOM 753 O O . GLU A 1 99 ? 2.744 -0.369 2.940 1.00 88.31 99 GLU A O 1
ATOM 758 N N . LEU A 1 100 ? 2.506 -1.833 1.256 1.00 92.44 100 LEU A N 1
ATOM 759 C CA . LEU A 1 100 ? 3.675 -1.422 0.483 1.00 92.44 100 LEU A CA 1
ATOM 760 C C . LEU A 1 100 ? 3.271 -0.971 -0.921 1.00 92.44 100 LEU A C 1
ATOM 762 O O . LEU A 1 100 ? 2.307 -1.460 -1.513 1.00 92.44 100 LEU A O 1
ATOM 766 N N . GLY A 1 101 ? 4.055 -0.056 -1.482 1.00 94.94 101 GLY A N 1
ATOM 767 C CA . GLY A 1 101 ? 3.870 0.465 -2.826 1.00 94.94 101 GLY A CA 1
ATOM 768 C C . GLY A 1 101 ? 5.129 0.382 -3.675 1.00 94.94 101 GLY A C 1
ATOM 769 O O . GLY A 1 101 ? 6.239 0.348 -3.152 1.00 94.94 101 GLY A O 1
ATOM 770 N N . ILE A 1 102 ? 4.953 0.379 -4.992 1.00 94.62 102 ILE A N 1
ATOM 771 C CA . ILE A 1 102 ? 6.018 0.495 -5.987 1.00 94.62 102 ILE A CA 1
ATOM 772 C C . ILE A 1 102 ? 5.904 1.826 -6.729 1.00 94.62 102 ILE A C 1
ATOM 774 O O . ILE A 1 102 ? 4.815 2.265 -7.113 1.00 94.62 102 ILE A O 1
ATOM 778 N N . ARG A 1 103 ? 7.056 2.455 -6.960 1.00 94.31 103 ARG A N 1
ATOM 779 C CA . ARG A 1 103 ? 7.218 3.583 -7.874 1.00 94.31 103 ARG A CA 1
ATOM 780 C C . ARG A 1 103 ? 8.305 3.256 -8.884 1.00 94.31 103 ARG A C 1
ATOM 782 O O . ARG A 1 103 ? 9.432 2.949 -8.504 1.00 94.31 103 ARG A O 1
ATOM 789 N N . ILE A 1 104 ? 7.971 3.356 -10.168 1.00 92.38 104 ILE A N 1
ATOM 790 C CA . ILE A 1 104 ? 8.939 3.272 -11.264 1.00 92.38 104 ILE A CA 1
ATOM 791 C C . ILE A 1 104 ? 9.066 4.661 -11.875 1.00 92.38 104 ILE A C 1
ATOM 793 O O . ILE A 1 104 ? 8.086 5.234 -12.351 1.00 92.38 104 ILE A O 1
ATOM 797 N N . THR A 1 105 ? 10.280 5.194 -11.861 1.00 90.31 105 THR A N 1
ATOM 798 C CA . THR A 1 105 ? 10.613 6.469 -12.495 1.00 90.31 105 THR A CA 1
ATOM 799 C C . THR A 1 105 ? 11.397 6.201 -13.770 1.00 90.31 105 THR A C 1
ATOM 801 O O . THR A 1 105 ? 12.314 5.380 -13.778 1.00 90.31 105 THR A O 1
ATOM 804 N N . TYR A 1 106 ? 11.028 6.898 -14.838 1.00 87.81 106 TYR A N 1
ATOM 805 C CA . TYR A 1 106 ? 11.608 6.802 -16.165 1.00 87.81 106 TYR A CA 1
ATOM 806 C C . TYR A 1 106 ? 12.164 8.151 -16.611 1.00 87.81 106 TYR A C 1
ATOM 808 O O . TYR A 1 106 ? 11.447 9.154 -16.618 1.00 87.81 106 TYR A O 1
ATOM 816 N N . ASP A 1 107 ? 13.430 8.157 -17.020 1.00 84.62 107 ASP A N 1
ATOM 817 C CA . ASP A 1 107 ? 14.069 9.299 -17.667 1.00 84.62 107 ASP A CA 1
ATOM 818 C C . ASP A 1 107 ? 14.405 8.926 -19.116 1.00 84.62 107 ASP A C 1
ATOM 820 O O . ASP A 1 107 ? 15.143 7.981 -19.397 1.00 84.62 107 ASP A O 1
ATOM 824 N N . ASN A 1 108 ? 13.840 9.679 -20.057 1.00 78.69 108 ASN A N 1
ATOM 825 C CA . ASN A 1 108 ? 14.090 9.492 -21.483 1.00 78.69 108 ASN A CA 1
ATOM 826 C C . ASN A 1 108 ? 15.299 10.308 -21.986 1.00 78.69 108 ASN A C 1
ATOM 828 O O . ASN A 1 108 ? 15.615 10.301 -23.176 1.00 78.69 108 ASN A O 1
ATOM 832 N N . THR A 1 109 ? 15.966 11.052 -21.106 1.00 74.44 109 THR A N 1
ATOM 833 C CA . THR A 1 109 ? 17.132 11.873 -21.427 1.00 74.44 109 THR A CA 1
ATOM 834 C C . THR A 1 109 ? 18.438 11.148 -21.111 1.00 74.44 109 THR A C 1
ATOM 836 O O . THR A 1 109 ? 18.488 10.209 -20.324 1.00 74.44 109 THR A O 1
ATOM 839 N N . ILE A 1 110 ? 19.531 11.601 -21.727 1.00 64.38 110 ILE A N 1
ATOM 840 C CA . ILE A 1 110 ? 20.872 11.024 -21.536 1.00 64.38 110 ILE A CA 1
ATOM 841 C C . ILE A 1 110 ? 21.474 11.421 -20.170 1.00 64.38 110 ILE A C 1
ATOM 843 O O . ILE A 1 110 ? 22.436 10.802 -19.722 1.00 64.38 110 ILE A O 1
ATOM 847 N N . ASN A 1 111 ? 20.923 12.438 -19.496 1.00 59.75 111 ASN A N 1
ATOM 848 C CA . ASN A 1 111 ? 21.580 13.097 -18.364 1.00 59.75 111 ASN A CA 1
ATOM 849 C C . ASN A 1 111 ? 21.098 12.647 -16.978 1.00 59.75 111 ASN A C 1
ATOM 851 O O . ASN A 1 111 ? 21.558 13.233 -15.997 1.00 59.75 111 ASN A O 1
ATOM 855 N N . ASN A 1 112 ? 20.243 11.621 -16.874 1.00 62.75 112 ASN A N 1
ATOM 856 C CA . ASN A 1 112 ? 19.733 11.086 -15.599 1.00 62.75 112 ASN A CA 1
ATOM 857 C C . ASN A 1 112 ? 19.302 12.204 -14.632 1.00 62.75 112 ASN A C 1
ATOM 859 O O . ASN A 1 112 ? 19.605 12.166 -13.435 1.00 62.75 112 ASN A O 1
ATOM 863 N N . SER A 1 113 ? 18.703 13.268 -15.168 1.00 56.78 113 SER A N 1
ATOM 864 C CA . SER A 1 113 ? 18.418 14.468 -14.395 1.00 56.78 113 SER A CA 1
ATOM 865 C C . SER A 1 113 ? 17.048 14.322 -13.765 1.00 56.78 113 SER A C 1
ATOM 867 O O . SER A 1 113 ? 16.088 14.056 -14.471 1.00 56.78 113 SER A O 1
ATOM 869 N N . GLU A 1 114 ? 16.918 14.578 -12.462 1.00 55.72 114 GLU A N 1
ATOM 870 C CA . GLU A 1 114 ? 15.613 14.528 -11.779 1.00 55.72 114 GLU A CA 1
ATOM 871 C C . GLU A 1 114 ? 14.553 15.472 -12.392 1.00 55.72 114 GLU A C 1
ATOM 873 O O . GLU A 1 114 ? 13.351 15.321 -12.171 1.00 55.72 114 GLU A O 1
ATOM 878 N N . VAL A 1 115 ? 14.994 16.437 -13.201 1.00 45.62 115 VAL A N 1
ATOM 879 C CA . VAL A 1 115 ? 14.160 17.392 -13.927 1.00 45.62 115 VAL A CA 1
ATOM 880 C C . VAL A 1 115 ? 13.593 16.748 -15.198 1.00 45.62 115 VAL A C 1
ATOM 882 O O . VAL A 1 115 ? 14.323 16.523 -16.158 1.00 45.62 115 VAL A O 1
ATOM 885 N N . GLY A 1 116 ? 12.273 16.533 -15.237 1.00 55.56 116 GLY A N 1
ATOM 886 C CA . GLY A 1 116 ? 11.563 16.028 -16.425 1.00 55.56 116 GLY A CA 1
ATOM 887 C C . GLY A 1 116 ? 11.272 14.524 -16.426 1.00 55.56 116 GLY A C 1
ATOM 888 O O . GLY A 1 116 ? 10.816 13.997 -17.440 1.00 55.56 116 GLY A O 1
ATOM 889 N N . ASN A 1 117 ? 11.494 13.852 -15.297 1.00 75.19 117 ASN A N 1
ATOM 890 C CA . ASN A 1 117 ? 11.194 12.4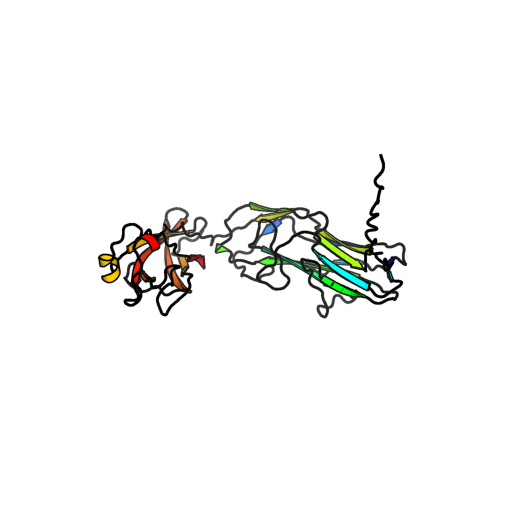36 -15.122 1.00 75.19 117 ASN A CA 1
ATOM 891 C C . ASN A 1 117 ? 9.701 12.122 -15.237 1.00 75.19 117 ASN A C 1
ATOM 893 O O . ASN A 1 117 ? 8.846 12.850 -14.730 1.00 75.19 117 ASN A O 1
ATOM 897 N N . LEU A 1 118 ? 9.404 10.979 -15.848 1.00 84.88 118 LEU A N 1
ATOM 898 C CA . LEU A 1 118 ? 8.066 10.415 -15.930 1.00 84.88 118 LEU A CA 1
ATOM 899 C C . LEU A 1 118 ? 7.919 9.322 -14.878 1.00 84.88 118 LEU A C 1
ATOM 901 O O . LEU A 1 118 ? 8.676 8.356 -14.861 1.00 84.88 118 LEU A O 1
ATOM 905 N N . ILE A 1 119 ? 6.922 9.451 -14.012 1.00 90.06 119 ILE A N 1
ATOM 906 C CA . ILE A 1 119 ? 6.530 8.361 -13.120 1.00 90.06 119 ILE A CA 1
ATOM 907 C C . ILE A 1 119 ? 5.589 7.449 -13.902 1.00 90.06 119 ILE A C 1
ATOM 909 O O . ILE A 1 119 ? 4.662 7.930 -14.554 1.00 90.06 119 ILE A O 1
ATOM 913 N N . PHE A 1 120 ? 5.838 6.142 -13.870 1.00 91.88 120 PHE A N 1
ATOM 914 C CA . PHE A 1 120 ? 4.944 5.169 -14.487 1.00 91.88 120 PHE A CA 1
ATOM 915 C C . PHE A 1 120 ? 3.564 5.248 -13.844 1.00 91.88 120 PHE A C 1
ATOM 917 O O . PHE A 1 120 ? 3.445 5.319 -12.622 1.00 91.88 120 PHE A O 1
ATOM 924 N N . GLN A 1 121 ? 2.530 5.199 -14.679 1.00 91.62 121 GLN A N 1
ATOM 925 C CA . GLN A 1 121 ? 1.141 5.229 -14.240 1.00 91.62 121 GLN A CA 1
ATOM 926 C C . GLN A 1 121 ? 0.394 3.970 -14.671 1.00 91.62 121 GLN A C 1
ATOM 928 O O . GLN A 1 121 ? 0.773 3.303 -15.641 1.00 91.62 121 GLN A O 1
ATOM 933 N N . TYR A 1 122 ? -0.668 3.649 -13.935 1.00 89.12 122 TYR A N 1
ATOM 934 C CA . TYR A 1 122 ? -1.693 2.697 -14.338 1.00 89.12 122 TYR A CA 1
ATOM 935 C C . TYR A 1 122 ? -3.081 3.364 -14.272 1.00 89.12 122 TYR A C 1
ATOM 937 O O . TYR A 1 122 ? -3.435 3.887 -13.214 1.00 89.12 122 TYR A O 1
ATOM 945 N N . PRO A 1 123 ? -3.875 3.351 -15.364 1.00 86.38 123 PRO A N 1
ATOM 946 C CA . PRO A 1 123 ? -3.484 2.915 -16.707 1.00 86.38 123 PRO A CA 1
ATOM 947 C C . PRO A 1 123 ? -2.323 3.760 -17.261 1.00 86.38 123 PRO A C 1
ATOM 949 O O . PRO A 1 123 ? -2.071 4.871 -16.799 1.00 86.38 123 PRO A O 1
ATOM 952 N N . SER A 1 124 ? -1.597 3.217 -18.238 1.00 86.06 124 SER A N 1
ATOM 953 C CA . SER A 1 124 ? -0.430 3.875 -18.836 1.00 86.06 124 SER A CA 1
ATOM 954 C C . SER A 1 124 ? -0.754 5.272 -19.368 1.00 86.06 124 SER A C 1
ATOM 956 O O . SER A 1 124 ? -1.781 5.471 -20.025 1.00 86.06 124 SER A O 1
ATOM 958 N N . THR A 1 125 ? 0.157 6.217 -19.166 1.00 82.81 125 THR A N 1
ATOM 959 C CA . THR A 1 125 ? 0.038 7.580 -19.683 1.00 82.81 125 THR A CA 1
ATOM 960 C C . THR A 1 125 ? 0.255 7.599 -21.190 1.00 82.81 125 THR A C 1
ATOM 962 O O . THR A 1 125 ? 1.101 6.869 -21.712 1.00 82.81 125 THR A O 1
ATOM 965 N N . ILE A 1 126 ? -0.473 8.477 -21.884 1.00 81.50 126 ILE A N 1
ATOM 966 C CA . ILE A 1 126 ? -0.318 8.698 -23.319 1.00 81.50 126 ILE A CA 1
ATOM 967 C C . ILE A 1 126 ? 0.126 10.145 -23.573 1.00 81.50 126 ILE A C 1
ATOM 969 O O . ILE A 1 126 ? -0.570 11.083 -23.189 1.00 81.50 126 ILE A O 1
ATOM 973 N N . GLY A 1 127 ? 1.275 10.335 -24.221 1.00 80.50 127 GLY A N 1
ATOM 974 C CA . GLY A 1 127 ? 1.833 11.649 -24.571 1.00 80.50 127 GLY A CA 1
ATOM 975 C C . GLY A 1 127 ? 2.202 11.752 -26.053 1.00 80.50 127 GLY A C 1
ATOM 976 O O . GLY A 1 127 ? 2.276 10.732 -26.721 1.00 80.50 127 GLY A O 1
ATOM 977 N N . PRO A 1 128 ? 2.414 12.946 -26.620 1.00 82.25 128 PRO A N 1
ATOM 978 C CA . PRO A 1 128 ? 2.784 13.076 -28.029 1.00 82.25 128 PRO A CA 1
ATOM 979 C C . PRO A 1 128 ? 4.277 12.782 -28.286 1.00 82.25 128 PRO A C 1
ATOM 981 O O . PRO A 1 128 ? 5.126 13.081 -27.448 1.00 82.25 128 PRO A O 1
ATOM 984 N N . HIS A 1 129 ? 4.615 12.306 -29.488 1.00 80.44 129 HIS A N 1
ATOM 985 C CA . HIS A 1 129 ? 5.972 12.345 -30.058 1.00 80.44 129 HIS A CA 1
ATOM 986 C C . HIS A 1 129 ? 5.978 12.966 -31.461 1.00 80.44 129 HIS A C 1
ATOM 988 O O . HIS A 1 129 ? 4.948 13.025 -32.134 1.00 80.44 129 HIS A O 1
ATOM 994 N N . THR A 1 130 ? 7.143 13.431 -31.919 1.00 77.69 130 THR A N 1
ATOM 995 C CA . THR A 1 130 ? 7.304 14.129 -33.204 1.00 77.69 130 THR A CA 1
ATOM 996 C C . THR A 1 130 ? 7.688 13.198 -34.359 1.00 77.69 130 THR A C 1
ATOM 998 O O . THR A 1 130 ? 8.344 12.177 -34.165 1.00 77.69 130 THR A O 1
ATOM 1001 N N . ALA A 1 131 ? 7.323 13.590 -35.587 1.00 74.44 131 ALA A N 1
ATOM 1002 C CA . ALA A 1 131 ? 7.660 12.926 -36.855 1.00 74.44 131 ALA A CA 1
ATOM 1003 C C . ALA A 1 131 ? 9.149 13.053 -37.258 1.00 74.44 131 ALA A C 1
ATOM 1005 O O . ALA A 1 131 ? 9.475 13.557 -38.336 1.00 74.44 131 ALA A O 1
ATOM 1006 N N . THR A 1 132 ? 10.080 12.680 -36.384 1.00 76.19 132 THR A N 1
ATOM 1007 C CA . THR A 1 132 ? 11.523 12.860 -36.610 1.00 76.19 132 THR A CA 1
ATOM 1008 C C . THR A 1 132 ? 12.329 11.676 -36.090 1.00 76.19 132 THR A C 1
ATOM 1010 O O . THR A 1 132 ? 11.796 10.794 -35.423 1.00 76.19 132 THR A O 1
ATOM 1013 N N . GLY A 1 133 ? 13.622 11.635 -36.422 1.00 77.19 133 GLY A N 1
ATOM 1014 C CA . GLY A 1 133 ? 14.554 10.730 -35.755 1.00 77.19 133 GLY A CA 1
ATOM 1015 C C . GLY A 1 133 ? 14.802 11.191 -34.317 1.00 77.19 133 GLY A C 1
ATOM 1016 O O . GLY A 1 133 ? 15.041 12.381 -34.109 1.00 77.19 133 GLY A O 1
ATOM 1017 N N . PHE A 1 134 ? 14.734 10.288 -33.342 1.00 83.19 134 PHE A N 1
ATOM 1018 C CA . PHE A 1 134 ? 15.068 10.575 -31.942 1.00 83.19 134 PHE A CA 1
ATOM 1019 C C . PHE A 1 134 ? 15.620 9.329 -31.236 1.00 83.19 134 PHE A C 1
ATOM 1021 O O . PHE A 1 134 ? 15.468 8.203 -31.715 1.00 83.19 134 PHE A O 1
ATOM 1028 N N . THR A 1 135 ? 16.284 9.551 -30.101 1.00 84.31 135 THR A N 1
ATOM 1029 C CA . THR A 1 135 ? 17.070 8.534 -29.394 1.00 84.31 135 THR A CA 1
ATOM 1030 C C . THR A 1 135 ? 16.518 8.320 -27.987 1.00 84.31 135 THR A C 1
ATOM 1032 O O . THR A 1 135 ? 17.000 8.968 -27.055 1.00 84.31 135 THR A O 1
ATOM 1035 N N . PRO A 1 136 ? 15.485 7.480 -27.793 1.00 82.88 136 PRO A N 1
ATOM 1036 C CA . PRO A 1 136 ? 15.020 7.207 -26.448 1.00 82.88 136 PRO A CA 1
ATOM 1037 C C . PRO A 1 136 ? 16.061 6.432 -25.644 1.00 82.88 136 PRO A C 1
ATOM 1039 O O . PRO A 1 136 ? 16.697 5.496 -26.146 1.00 82.88 136 PRO A O 1
ATOM 1042 N N . THR A 1 137 ? 16.196 6.819 -24.380 1.00 83.31 137 THR A N 1
ATOM 1043 C CA . THR A 1 137 ? 17.096 6.169 -23.420 1.00 83.31 137 THR A CA 1
ATOM 1044 C C . THR A 1 137 ? 16.275 5.341 -22.446 1.00 83.31 137 THR A C 1
ATOM 1046 O O . THR A 1 137 ? 15.188 5.759 -22.053 1.00 83.31 137 THR A O 1
ATOM 1049 N N . GLY A 1 138 ? 16.762 4.152 -22.090 1.00 81.88 138 GLY A N 1
ATOM 1050 C CA . GLY A 1 138 ? 16.133 3.285 -21.097 1.00 81.88 138 GLY A CA 1
ATOM 1051 C C . GLY A 1 138 ? 16.726 3.496 -19.706 1.00 81.88 138 GLY A C 1
ATOM 1052 O O . GLY A 1 138 ? 17.466 2.623 -19.252 1.00 81.88 138 GLY A O 1
ATOM 1053 N N . ASN A 1 139 ? 16.432 4.634 -19.064 1.00 85.44 139 ASN A N 1
ATOM 1054 C CA . ASN A 1 139 ? 16.861 4.913 -17.690 1.00 85.44 139 ASN A CA 1
ATOM 1055 C C . ASN A 1 139 ? 15.711 4.716 -16.709 1.00 85.44 139 ASN A C 1
ATOM 1057 O O . ASN A 1 139 ? 14.689 5.399 -16.800 1.00 85.4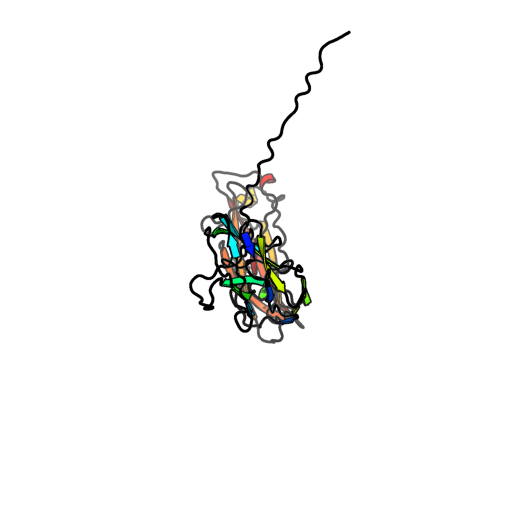4 139 ASN A O 1
ATOM 1061 N N . PHE A 1 140 ? 15.901 3.813 -15.748 1.00 87.38 140 PHE A N 1
ATOM 1062 C CA . PHE A 1 140 ? 14.878 3.469 -14.761 1.00 87.38 140 PHE A CA 1
ATOM 1063 C C . PHE A 1 140 ? 15.394 3.553 -13.337 1.00 87.38 140 PHE A C 1
ATOM 1065 O O . PHE A 1 140 ? 16.548 3.223 -13.065 1.00 87.38 140 PHE A O 1
ATOM 1072 N N . LYS A 1 141 ? 14.503 3.931 -12.427 1.00 88.19 141 LYS A N 1
ATOM 1073 C CA . LYS A 1 141 ? 14.697 3.800 -10.987 1.00 88.19 141 LYS A CA 1
ATOM 1074 C C . LYS A 1 141 ? 13.448 3.184 -10.377 1.00 88.19 141 LYS A C 1
ATOM 1076 O O . LYS A 1 141 ? 12.347 3.676 -10.631 1.00 88.19 141 LYS A O 1
ATOM 1081 N N . VAL A 1 142 ? 13.622 2.139 -9.576 1.00 90.94 142 VAL A N 1
ATOM 1082 C CA . VAL A 1 142 ? 12.532 1.514 -8.823 1.00 90.94 142 VAL A CA 1
ATOM 1083 C C . VAL A 1 142 ? 12.700 1.760 -7.338 1.00 90.94 142 VAL A C 1
ATOM 1085 O O . VAL A 1 142 ? 13.795 1.640 -6.787 1.00 90.94 142 VAL A O 1
ATOM 1088 N N . GLU A 1 143 ? 11.587 2.100 -6.700 1.00 93.75 143 GLU A N 1
ATOM 1089 C CA . GLU A 1 143 ? 11.490 2.326 -5.267 1.00 93.75 143 GLU A CA 1
ATOM 1090 C C . GLU A 1 143 ? 10.313 1.530 -4.697 1.00 93.75 143 GLU A C 1
ATOM 1092 O O . GLU A 1 143 ? 9.235 1.490 -5.295 1.00 93.75 143 GLU A O 1
ATOM 1097 N N . ILE A 1 144 ? 10.531 0.905 -3.539 1.00 94.44 144 ILE A N 1
ATOM 1098 C CA . ILE A 1 144 ? 9.484 0.321 -2.701 1.00 94.44 144 ILE A CA 1
ATOM 1099 C C . ILE A 1 144 ? 9.250 1.269 -1.531 1.00 94.44 144 ILE A C 1
ATOM 1101 O O . ILE A 1 144 ? 10.199 1.655 -0.849 1.00 94.44 144 ILE A O 1
ATOM 1105 N N . ILE A 1 145 ? 7.997 1.656 -1.322 1.00 94.94 145 ILE A N 1
ATOM 1106 C CA . ILE A 1 145 ? 7.596 2.721 -0.399 1.00 94.94 145 ILE A CA 1
ATOM 1107 C C . ILE A 1 145 ? 6.607 2.163 0.621 1.00 94.94 145 ILE A C 1
ATOM 1109 O O . ILE A 1 145 ? 5.724 1.380 0.269 1.00 94.94 145 ILE A O 1
ATOM 1113 N N . LEU A 1 146 ? 6.741 2.574 1.879 1.00 92.94 146 LEU A N 1
ATOM 1114 C CA . LEU A 1 146 ? 5.821 2.212 2.951 1.00 92.94 146 LEU A CA 1
ATOM 1115 C C . LEU A 1 146 ? 4.523 3.024 2.847 1.00 92.94 146 LEU A C 1
ATOM 1117 O O . LEU A 1 146 ? 4.559 4.251 2.857 1.00 92.94 146 LEU A O 1
ATOM 1121 N N . LEU A 1 147 ? 3.373 2.358 2.744 1.00 91.12 147 LEU A N 1
ATOM 1122 C CA . LEU A 1 147 ? 2.059 3.001 2.585 1.00 91.12 147 LEU A CA 1
ATOM 1123 C C . LEU A 1 147 ? 1.210 2.996 3.861 1.00 91.12 147 LEU A C 1
ATOM 1125 O O . LEU A 1 147 ? 0.219 3.720 3.933 1.00 91.12 147 LEU A O 1
ATOM 1129 N N . SER A 1 148 ? 1.577 2.191 4.858 1.00 85.19 148 SER A N 1
ATOM 1130 C CA . SER A 1 148 ? 0.837 2.047 6.113 1.00 85.19 148 SER A CA 1
ATOM 1131 C C . SER A 1 148 ? 1.776 2.028 7.318 1.00 85.19 148 SER A C 1
ATOM 1133 O O . SER A 1 148 ? 2.948 1.684 7.189 1.00 85.19 148 SER A O 1
ATOM 1135 N N . SER A 1 149 ? 1.253 2.392 8.492 1.00 80.31 149 SER A N 1
ATOM 1136 C CA . SER A 1 149 ? 1.963 2.234 9.765 1.00 80.31 149 SER A CA 1
ATOM 1137 C C . SER A 1 149 ? 2.375 0.776 9.966 1.00 80.31 149 SER A C 1
ATOM 1139 O O . SER A 1 149 ? 1.603 -0.133 9.639 1.00 80.31 149 SER A O 1
ATOM 1141 N N . LEU A 1 150 ? 3.564 0.561 10.541 1.00 74.62 150 LEU A N 1
ATOM 1142 C CA . LEU A 1 150 ? 4.078 -0.770 10.868 1.00 74.62 150 LEU A CA 1
ATOM 1143 C C . LEU A 1 150 ? 3.122 -1.542 11.777 1.00 74.62 150 LEU A C 1
ATOM 1145 O O . LEU A 1 150 ? 3.011 -2.757 11.639 1.00 74.62 150 LEU A O 1
ATOM 1149 N N . VAL A 1 151 ? 2.370 -0.850 12.640 1.00 67.50 151 VAL A N 1
ATOM 1150 C CA . VAL A 1 151 ? 1.350 -1.444 13.522 1.00 67.50 151 VAL A CA 1
ATOM 1151 C C . VAL A 1 151 ? 0.329 -2.286 12.747 1.00 67.50 151 VAL A C 1
ATOM 1153 O O . VAL A 1 151 ? -0.156 -3.278 13.279 1.00 67.50 151 VAL A O 1
ATOM 1156 N N . ASN A 1 152 ? 0.060 -1.955 11.481 1.00 69.62 152 ASN A N 1
ATOM 1157 C CA . ASN A 1 152 ? -0.878 -2.695 10.635 1.00 69.62 152 ASN A CA 1
ATOM 1158 C C . ASN A 1 152 ? -0.255 -3.922 9.950 1.00 69.62 152 ASN A C 1
ATOM 1160 O O . ASN A 1 152 ? -0.979 -4.723 9.363 1.00 69.62 152 ASN A O 1
ATOM 1164 N N . PHE A 1 153 ? 1.068 -4.095 10.007 1.00 75.25 153 PHE A N 1
ATOM 1165 C CA . PHE A 1 153 ? 1.728 -5.264 9.440 1.00 75.25 153 PHE A CA 1
ATOM 1166 C C . PHE A 1 153 ? 1.734 -6.397 10.453 1.00 75.25 153 PHE A C 1
ATOM 1168 O O . PHE A 1 153 ? 2.512 -6.377 11.410 1.00 75.25 153 PHE A O 1
ATOM 1175 N N . MET A 1 154 ? 0.917 -7.416 10.204 1.00 73.62 154 MET A N 1
ATOM 1176 C CA . MET A 1 154 ? 1.018 -8.665 10.946 1.00 73.62 154 MET A CA 1
ATOM 1177 C C . MET A 1 154 ? 2.421 -9.268 10.740 1.00 73.62 154 MET A C 1
ATOM 1179 O O . MET A 1 154 ? 2.885 -9.372 9.607 1.00 73.62 154 MET A O 1
ATOM 1183 N N . PRO A 1 155 ? 3.146 -9.644 11.807 1.00 73.12 155 PRO A N 1
ATOM 1184 C CA . PRO A 1 155 ? 4.426 -10.316 11.659 1.00 73.12 155 PRO A CA 1
ATOM 1185 C C . PRO A 1 155 ? 4.225 -11.681 11.011 1.00 73.12 155 PRO A C 1
ATOM 1187 O O . PRO A 1 155 ? 3.738 -12.621 11.636 1.00 73.12 155 PRO A O 1
ATOM 1190 N N . ASP A 1 156 ? 4.591 -11.769 9.739 1.00 72.00 156 ASP A N 1
ATOM 1191 C CA . ASP A 1 156 ? 4.548 -12.986 8.940 1.00 72.00 156 ASP A CA 1
ATOM 1192 C C . ASP A 1 156 ? 5.586 -12.899 7.80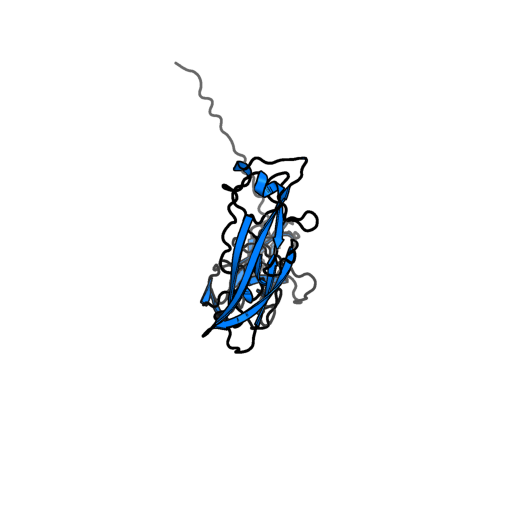6 1.00 72.00 156 ASP A C 1
ATOM 1194 O O . ASP A 1 156 ? 6.267 -11.884 7.612 1.00 72.00 156 ASP A O 1
ATOM 1198 N N . SER A 1 157 ? 5.731 -13.993 7.065 1.00 78.56 157 SER A N 1
ATOM 1199 C CA . SER A 1 157 ? 6.468 -14.040 5.808 1.00 78.56 157 SER A CA 1
ATOM 1200 C C . SER A 1 157 ? 5.507 -13.823 4.648 1.00 78.56 157 SER A C 1
ATOM 1202 O O . SER A 1 157 ? 4.722 -14.704 4.297 1.00 78.56 157 SER A O 1
ATOM 1204 N N . TYR A 1 158 ? 5.606 -12.662 4.013 1.00 85.94 158 TYR A N 1
ATOM 1205 C CA . TYR A 1 158 ? 4.823 -12.351 2.823 1.00 85.94 158 TYR A CA 1
ATOM 1206 C C . TYR A 1 158 ? 5.636 -12.623 1.564 1.00 85.94 158 TYR A C 1
ATOM 1208 O O . TYR A 1 158 ? 6.867 -12.578 1.571 1.00 85.94 158 TYR A O 1
ATOM 1216 N N . SER A 1 159 ? 4.945 -12.872 0.455 1.00 88.81 159 SER A N 1
ATOM 1217 C CA . SER A 1 159 ? 5.583 -12.952 -0.855 1.00 88.81 159 SER A CA 1
ATOM 1218 C C . SER A 1 159 ? 4.774 -12.171 -1.877 1.00 88.81 159 SER A C 1
ATOM 1220 O O . SER A 1 159 ? 3.561 -12.345 -1.992 1.00 88.81 159 SER A O 1
ATOM 1222 N N . VAL A 1 160 ? 5.460 -11.313 -2.624 1.00 90.88 160 VAL A N 1
ATOM 1223 C CA . VAL A 1 160 ? 4.900 -10.602 -3.771 1.00 90.88 160 VAL A CA 1
ATOM 1224 C C . VAL A 1 160 ? 5.512 -11.208 -5.019 1.00 90.88 160 VAL A C 1
ATOM 1226 O O . VAL A 1 160 ? 6.734 -11.233 -5.166 1.00 90.88 160 VAL A O 1
ATOM 1229 N N . ALA A 1 161 ? 4.664 -11.713 -5.909 1.00 90.81 161 ALA A N 1
ATOM 1230 C CA . ALA A 1 161 ? 5.076 -12.198 -7.217 1.00 90.81 161 ALA A CA 1
ATOM 1231 C C . ALA A 1 161 ? 4.888 -11.099 -8.263 1.00 90.81 161 ALA A C 1
ATOM 1233 O O . ALA A 1 161 ? 3.881 -10.389 -8.267 1.00 90.81 161 ALA A O 1
ATOM 1234 N N . TRP A 1 162 ? 5.848 -10.998 -9.172 1.00 88.12 162 TRP A N 1
ATOM 1235 C CA . TRP A 1 162 ? 5.843 -10.024 -10.251 1.00 88.12 162 TRP A CA 1
ATOM 1236 C C . TRP A 1 162 ? 5.549 -10.702 -11.588 1.00 88.12 162 TRP A C 1
ATOM 1238 O O . TRP A 1 162 ? 6.020 -11.820 -11.826 1.00 88.12 162 TRP A O 1
ATOM 1248 N N . PRO A 1 163 ? 4.818 -10.038 -12.497 1.00 90.25 163 PRO A N 1
ATOM 1249 C CA . PRO A 1 163 ? 4.782 -10.472 -13.884 1.00 90.25 163 PRO A CA 1
ATOM 1250 C C . PRO A 1 163 ? 6.180 -10.378 -14.510 1.00 90.25 163 PRO A C 1
ATOM 1252 O O . PRO A 1 163 ? 7.038 -9.616 -14.064 1.00 90.25 163 PRO A O 1
ATOM 1255 N N . GLU A 1 164 ? 6.398 -11.137 -15.586 1.00 90.19 164 GLU A N 1
ATOM 1256 C CA . GLU A 1 164 ? 7.675 -11.126 -16.312 1.00 90.19 164 GLU A CA 1
ATOM 1257 C C . GLU A 1 164 ? 8.029 -9.722 -16.829 1.00 90.19 164 GLU A C 1
ATOM 1259 O O . GLU A 1 164 ? 9.197 -9.339 -16.842 1.00 90.19 164 GLU A O 1
ATOM 1264 N N . VAL A 1 165 ? 7.015 -8.955 -17.238 1.00 91.44 165 VAL A N 1
ATOM 1265 C CA . VAL A 1 165 ? 7.118 -7.548 -17.632 1.00 91.44 165 VAL A CA 1
ATOM 1266 C C . VAL A 1 165 ? 6.227 -6.736 -16.703 1.00 91.44 165 VAL A C 1
ATOM 1268 O O . VAL A 1 165 ? 5.024 -6.977 -16.635 1.00 91.44 165 VAL A O 1
ATOM 1271 N N . ILE A 1 166 ? 6.820 -5.778 -15.992 1.00 92.44 166 ILE A N 1
ATOM 1272 C CA . ILE A 1 166 ? 6.099 -4.904 -15.056 1.00 92.44 166 ILE A CA 1
ATOM 1273 C C . ILE A 1 166 ? 5.660 -3.588 -15.707 1.00 92.44 166 ILE A C 1
ATOM 1275 O O . ILE A 1 166 ? 4.720 -2.955 -15.237 1.00 92.44 166 ILE A O 1
ATOM 1279 N N . GLY A 1 167 ? 6.279 -3.195 -16.819 1.00 92.94 167 GLY A N 1
ATOM 1280 C CA . GLY A 1 167 ? 5.836 -2.043 -17.596 1.00 92.94 167 GLY A CA 1
ATOM 1281 C C . GLY A 1 167 ? 6.559 -1.893 -18.924 1.00 92.94 167 GLY A C 1
ATOM 1282 O O . GLY A 1 167 ? 7.579 -2.545 -19.171 1.00 92.94 167 GLY A O 1
ATOM 1283 N N . SER A 1 168 ? 6.042 -1.005 -19.768 1.00 93.06 168 SER A N 1
ATOM 1284 C CA . SER A 1 168 ? 6.576 -0.774 -21.108 1.00 93.06 168 SER A CA 1
ATOM 1285 C C . SER A 1 168 ? 6.602 0.695 -21.508 1.00 93.06 168 SER A C 1
ATOM 1287 O O . SER A 1 168 ? 5.921 1.550 -20.939 1.00 93.06 168 SER A O 1
ATOM 1289 N N . VAL A 1 169 ? 7.427 0.967 -22.520 1.00 91.56 169 VAL A N 1
ATOM 1290 C CA . VAL A 1 169 ? 7.467 2.219 -23.270 1.00 91.56 169 VAL A CA 1
ATOM 1291 C C . VAL A 1 169 ? 7.241 1.892 -24.741 1.00 91.56 169 VAL A C 1
ATOM 1293 O O . VAL A 1 169 ? 7.979 1.105 -25.349 1.00 91.56 169 VAL A O 1
ATOM 1296 N N . ARG A 1 170 ? 6.211 2.504 -25.319 1.00 91.06 170 ARG A N 1
ATOM 1297 C CA . ARG A 1 170 ? 5.800 2.316 -26.712 1.00 91.06 170 ARG A CA 1
ATOM 1298 C C . ARG A 1 170 ? 5.723 3.650 -27.422 1.00 91.06 170 ARG A C 1
ATOM 1300 O O . ARG A 1 170 ? 5.265 4.630 -26.846 1.00 91.06 170 ARG A O 1
ATOM 1307 N N . TYR A 1 171 ? 6.147 3.674 -28.677 1.00 88.38 171 TYR A N 1
ATOM 1308 C CA . TYR A 1 171 ? 5.967 4.816 -29.566 1.00 88.38 171 TYR A CA 1
ATOM 1309 C C . TYR A 1 171 ? 5.069 4.366 -30.708 1.00 88.38 171 TYR A C 1
ATOM 1311 O O . TYR A 1 171 ? 5.456 3.541 -31.535 1.00 88.38 171 TYR A O 1
ATOM 1319 N N . SER A 1 172 ? 3.849 4.889 -30.728 1.00 86.44 172 SER A N 1
ATOM 1320 C CA . SER A 1 172 ? 2.724 4.294 -31.444 1.00 86.44 172 SER A CA 1
ATOM 1321 C C . SER A 1 172 ? 2.552 2.837 -30.992 1.00 86.44 172 SER A C 1
ATOM 1323 O O . SER A 1 172 ? 2.598 2.562 -29.794 1.00 86.44 172 SER A O 1
ATOM 1325 N N . ASP A 1 173 ? 2.435 1.893 -31.923 1.00 86.00 173 ASP A N 1
ATOM 1326 C CA . ASP A 1 173 ? 2.335 0.468 -31.597 1.00 86.00 173 ASP A CA 1
ATOM 1327 C C . ASP A 1 173 ? 3.707 -0.212 -31.410 1.00 86.00 173 ASP A C 1
ATOM 1329 O O . ASP A 1 173 ? 3.777 -1.363 -30.965 1.00 86.00 173 ASP A O 1
ATOM 1333 N N . LEU A 1 174 ? 4.814 0.482 -31.716 1.00 89.56 174 LEU A N 1
ATOM 1334 C CA . LEU A 1 174 ? 6.159 -0.080 -31.603 1.00 89.56 174 LEU A CA 1
ATOM 1335 C C . LEU A 1 174 ? 6.567 -0.187 -30.129 1.00 89.56 174 LEU A C 1
ATOM 1337 O O . LEU A 1 174 ? 6.699 0.823 -29.435 1.00 89.56 174 LEU A O 1
ATOM 1341 N N . LEU A 1 175 ? 6.827 -1.413 -29.666 1.00 91.25 175 LEU A N 1
ATOM 1342 C CA . LEU A 1 175 ? 7.451 -1.662 -28.368 1.00 91.25 175 LEU A CA 1
ATOM 1343 C C . LEU A 1 175 ? 8.926 -1.272 -28.427 1.00 91.25 175 LEU A C 1
ATOM 1345 O O . LEU A 1 175 ? 9.701 -1.882 -29.157 1.00 91.25 175 LEU A O 1
ATOM 1349 N N . VAL A 1 176 ? 9.297 -0.265 -27.644 1.00 89.94 176 VAL A N 1
ATOM 1350 C CA . VAL A 1 176 ? 10.650 0.303 -27.629 1.00 89.94 176 VAL A CA 1
ATOM 1351 C C . VAL A 1 176 ? 11.413 -0.151 -26.401 1.00 89.94 176 VAL A C 1
ATOM 1353 O O . VAL A 1 176 ? 12.624 -0.359 -26.474 1.00 89.94 176 VAL A O 1
ATOM 1356 N N . GLY A 1 177 ? 10.706 -0.369 -25.296 1.00 89.94 177 GLY A N 1
ATOM 1357 C CA . GLY A 1 177 ? 11.343 -0.917 -24.125 1.00 89.94 177 GLY A CA 1
ATOM 1358 C C . GLY A 1 177 ? 10.407 -1.532 -23.108 1.00 89.94 177 GLY A C 1
ATOM 1359 O O . GLY A 1 177 ? 9.223 -1.205 -23.040 1.00 89.94 177 GLY A O 1
ATOM 1360 N N . THR A 1 178 ? 10.966 -2.451 -22.330 1.00 91.88 178 THR A N 1
ATOM 1361 C CA . THR A 1 178 ? 10.266 -3.192 -21.275 1.00 91.88 178 THR A CA 1
ATOM 1362 C C . THR A 1 178 ? 11.037 -3.112 -19.976 1.00 91.88 178 THR A C 1
ATOM 1364 O O . THR A 1 178 ? 12.262 -3.223 -19.991 1.00 91.88 178 THR A O 1
ATOM 1367 N N . VAL A 1 179 ? 10.326 -3.020 -18.861 1.00 91.00 179 VAL A N 1
ATOM 1368 C CA . VAL A 1 179 ? 10.880 -3.129 -17.514 1.00 91.00 179 VAL A CA 1
ATOM 1369 C C . VAL A 1 179 ? 10.563 -4.520 -16.976 1.00 91.00 179 VAL A C 1
ATOM 1371 O O . VAL A 1 179 ? 9.407 -4.945 -16.982 1.00 91.00 179 VAL A O 1
ATOM 1374 N N . LYS A 1 180 ? 11.595 -5.238 -16.536 1.00 91.38 180 LYS A N 1
ATOM 1375 C CA . LYS A 1 180 ? 11.526 -6.586 -15.973 1.00 91.38 180 LYS A CA 1
ATOM 1376 C C . LYS A 1 180 ? 12.217 -6.618 -14.610 1.00 91.38 180 LYS A C 1
ATOM 1378 O O . LYS A 1 180 ? 13.292 -6.033 -14.462 1.00 91.38 180 LYS A O 1
ATOM 1383 N N . PRO A 1 181 ? 11.653 -7.301 -13.611 1.00 90.06 181 PRO A N 1
ATOM 1384 C CA . PRO A 1 181 ? 12.306 -7.437 -12.322 1.00 90.06 181 PRO A CA 1
ATOM 1385 C C . PRO A 1 181 ? 13.441 -8.468 -12.406 1.00 90.06 181 PRO A C 1
ATOM 1387 O O . PRO A 1 181 ? 13.296 -9.508 -13.047 1.00 90.06 181 PRO A O 1
ATOM 1390 N N . LEU A 1 182 ? 14.575 -8.208 -11.744 1.00 88.44 182 LEU A N 1
ATOM 1391 C CA . LEU A 1 182 ? 15.654 -9.200 -11.610 1.00 88.44 182 LEU A CA 1
ATOM 1392 C C . LEU A 1 182 ? 15.201 -10.445 -10.837 1.00 88.44 182 LEU A C 1
ATOM 1394 O O . LEU A 1 182 ? 15.631 -11.555 -11.142 1.00 88.44 182 LEU A O 1
ATOM 1398 N N . ASN A 1 183 ? 14.314 -10.258 -9.860 1.00 89.62 183 ASN A N 1
ATOM 1399 C CA . ASN A 1 183 ? 13.697 -11.330 -9.093 1.00 89.62 183 ASN A CA 1
ATOM 1400 C C . ASN A 1 183 ? 12.195 -11.354 -9.380 1.00 89.62 183 ASN A C 1
ATOM 1402 O O . ASN A 1 183 ? 11.502 -10.363 -9.173 1.00 89.62 183 ASN A O 1
ATOM 1406 N N . THR A 1 184 ? 11.668 -12.497 -9.819 1.00 88.38 184 THR A N 1
ATOM 1407 C CA . THR A 1 184 ? 10.231 -12.657 -10.110 1.00 88.38 184 THR A CA 1
ATOM 1408 C C . THR A 1 184 ? 9.367 -12.720 -8.853 1.00 88.38 184 THR A C 1
ATOM 1410 O O . THR A 1 184 ? 8.144 -12.687 -8.944 1.00 88.38 184 THR A O 1
ATOM 1413 N N . ALA A 1 185 ? 9.990 -12.827 -7.681 1.00 90.69 185 ALA A N 1
ATOM 1414 C CA . ALA A 1 185 ? 9.326 -12.767 -6.394 1.00 90.69 185 ALA A CA 1
ATOM 1415 C C . ALA A 1 185 ? 10.179 -11.987 -5.390 1.00 90.69 185 ALA A C 1
ATOM 1417 O O . ALA A 1 185 ? 11.410 -12.014 -5.451 1.00 90.69 185 ALA A O 1
ATOM 1418 N N . MET A 1 186 ? 9.501 -11.321 -4.464 1.00 91.69 186 MET A N 1
ATOM 1419 C CA . MET A 1 186 ? 10.086 -10.640 -3.319 1.00 91.69 186 MET A CA 1
ATOM 1420 C C . MET A 1 186 ? 9.467 -11.223 -2.055 1.00 91.69 186 MET A C 1
ATOM 1422 O O . MET A 1 186 ? 8.260 -11.102 -1.845 1.00 91.69 186 MET A O 1
ATOM 1426 N N . ASN A 1 187 ? 10.291 -11.854 -1.224 1.00 91.56 187 ASN A N 1
ATOM 1427 C CA . ASN A 1 187 ? 9.901 -12.259 0.119 1.00 91.56 187 ASN A CA 1
ATOM 1428 C C . ASN A 1 187 ? 10.036 -11.053 1.043 1.00 91.56 187 ASN A C 1
ATOM 1430 O O . ASN A 1 187 ? 11.046 -10.351 1.002 1.00 91.56 187 ASN A O 1
ATOM 1434 N N . ILE A 1 188 ? 9.037 -10.804 1.873 1.00 87.94 188 ILE A N 1
ATOM 1435 C CA . ILE A 1 188 ? 9.035 -9.680 2.802 1.00 87.94 188 ILE A CA 1
ATOM 1436 C C . ILE A 1 188 ? 8.983 -10.262 4.202 1.00 87.94 188 ILE A C 1
ATOM 1438 O O . ILE A 1 188 ? 8.049 -10.989 4.548 1.00 87.94 188 ILE A O 1
ATOM 1442 N N . THR A 1 189 ? 9.991 -9.925 4.995 1.00 82.12 189 THR A N 1
ATOM 1443 C CA . THR A 1 189 ? 10.026 -10.258 6.412 1.00 82.12 189 THR A CA 1
ATOM 1444 C C . THR A 1 189 ? 9.693 -9.005 7.194 1.00 82.12 189 THR A C 1
ATOM 1446 O O . THR A 1 189 ? 10.416 -8.008 7.126 1.00 82.12 189 THR A O 1
ATOM 1449 N N . VAL A 1 190 ? 8.610 -9.072 7.961 1.00 73.12 190 VAL A N 1
ATOM 1450 C CA . VAL A 1 190 ? 8.248 -8.015 8.898 1.00 73.12 190 VAL A CA 1
ATOM 1451 C C . VAL A 1 190 ? 8.631 -8.465 10.300 1.00 73.12 190 VAL A C 1
ATOM 1453 O O . VAL A 1 190 ? 7.972 -9.309 10.901 1.00 73.12 190 VAL A O 1
ATOM 1456 N N . THR A 1 191 ? 9.707 -7.896 10.835 1.00 65.81 191 THR A N 1
ATOM 1457 C CA . THR A 1 191 ? 10.036 -7.996 12.260 1.00 65.81 191 THR A CA 1
ATOM 1458 C C . THR A 1 191 ? 9.475 -6.760 12.944 1.00 65.81 191 THR A C 1
ATOM 1460 O O . THR A 1 191 ? 10.153 -5.736 13.006 1.00 65.81 191 THR A O 1
ATOM 1463 N N . ASN A 1 192 ? 8.212 -6.819 13.364 1.00 66.31 192 ASN A N 1
ATOM 1464 C CA . ASN A 1 192 ? 7.585 -5.703 14.058 1.00 66.31 192 ASN A CA 1
ATOM 1465 C C . ASN A 1 192 ? 7.262 -6.058 15.513 1.00 66.31 192 ASN A C 1
ATOM 1467 O O . ASN A 1 192 ? 6.257 -6.709 15.801 1.00 66.31 192 ASN A O 1
ATOM 1471 N N . ASP A 1 193 ? 8.099 -5.564 16.423 1.00 64.75 193 ASP A N 1
ATOM 1472 C CA . ASP A 1 193 ? 7.895 -5.628 17.873 1.00 64.75 193 ASP A CA 1
ATOM 1473 C C . ASP A 1 193 ? 6.712 -4.746 18.331 1.00 64.75 193 ASP A C 1
ATOM 1475 O O . ASP A 1 193 ? 6.256 -4.848 19.470 1.00 64.75 193 ASP A O 1
ATOM 1479 N N . GLU A 1 194 ? 6.212 -3.871 17.453 1.00 68.00 194 GLU A N 1
ATOM 1480 C CA . GLU A 1 194 ? 5.124 -2.928 17.705 1.00 68.00 194 GLU A CA 1
ATOM 1481 C C . GLU A 1 194 ? 3.776 -3.363 17.127 1.00 68.00 194 GLU A C 1
ATOM 1483 O O . GLU A 1 194 ? 2.803 -2.621 17.302 1.00 68.00 194 GLU A O 1
ATOM 1488 N N . TYR A 1 195 ? 3.699 -4.526 16.461 1.00 77.00 195 TYR A N 1
ATOM 1489 C CA . TYR A 1 195 ? 2.441 -5.010 15.894 1.00 77.00 195 TYR A CA 1
ATOM 1490 C C . TYR A 1 195 ? 1.401 -5.143 16.989 1.00 77.00 195 TYR A C 1
ATOM 1492 O O . TYR A 1 195 ? 1.611 -5.833 17.994 1.00 77.00 195 TYR A O 1
ATOM 1500 N N . CYS A 1 196 ? 0.269 -4.501 16.746 1.00 81.81 196 CYS A N 1
ATOM 1501 C CA . CYS A 1 196 ? -0.860 -4.544 17.634 1.00 81.81 196 CYS A CA 1
ATOM 1502 C C . CYS A 1 196 ? -2.146 -4.597 16.819 1.00 81.81 196 CYS A C 1
ATOM 1504 O O . CYS A 1 196 ? -2.228 -4.022 15.739 1.00 81.81 196 CYS A O 1
ATOM 1506 N N . TYR A 1 197 ? -3.169 -5.249 17.350 1.00 84.94 197 TYR A N 1
ATOM 1507 C CA . TYR A 1 197 ? -4.481 -5.309 16.722 1.00 84.94 197 TYR A CA 1
ATOM 1508 C C . TYR A 1 197 ? -5.583 -5.127 17.759 1.00 84.94 197 TYR A C 1
ATOM 1510 O O . TYR A 1 197 ? -5.393 -5.369 18.951 1.00 84.94 197 TYR A O 1
ATOM 1518 N N . ILE A 1 198 ? -6.742 -4.679 17.289 1.00 87.88 198 ILE A N 1
ATOM 1519 C CA . ILE A 1 198 ? -7.952 -4.544 18.094 1.00 87.88 198 ILE A CA 1
ATOM 1520 C C . ILE A 1 198 ? -8.821 -5.781 17.844 1.00 87.88 198 ILE A C 1
ATOM 1522 O O . ILE A 1 198 ? -9.035 -6.160 16.691 1.00 87.88 198 ILE A O 1
ATOM 1526 N N . THR A 1 199 ? -9.329 -6.426 18.895 1.00 84.25 199 THR A N 1
ATOM 1527 C CA . THR A 1 199 ? -10.368 -7.455 18.731 1.00 84.25 199 THR A CA 1
ATOM 1528 C C . THR A 1 199 ? -11.622 -6.827 18.130 1.00 84.25 199 THR A C 1
ATOM 1530 O O . THR A 1 199 ? -12.007 -5.750 18.592 1.00 84.25 199 THR A O 1
ATOM 1533 N N . PRO A 1 200 ? -12.296 -7.482 17.166 1.00 73.06 200 PRO A N 1
ATOM 1534 C CA . PRO A 1 200 ? -13.536 -6.967 16.597 1.00 73.06 200 PRO A CA 1
ATOM 1535 C C . PRO A 1 200 ? -14.516 -6.535 17.691 1.00 73.06 200 PRO A C 1
ATOM 1537 O O . PRO A 1 200 ? -14.750 -7.283 18.639 1.00 73.06 200 PRO A O 1
ATOM 1540 N N . LEU A 1 201 ? -15.056 -5.324 17.560 1.00 80.69 201 LEU A N 1
ATOM 1541 C CA . LEU A 1 201 ? -16.076 -4.823 18.471 1.00 80.69 201 LEU A CA 1
ATOM 1542 C C . LEU A 1 201 ? -17.412 -5.476 18.139 1.00 80.69 201 LEU A C 1
ATOM 1544 O O . LEU A 1 201 ? -17.830 -5.492 16.978 1.00 80.69 201 LEU A O 1
ATOM 1548 N N . ASP A 1 202 ? -18.098 -5.968 19.167 1.00 77.25 202 ASP A N 1
ATOM 1549 C CA . ASP A 1 202 ? -19.466 -6.444 19.011 1.00 77.25 202 ASP A CA 1
ATOM 1550 C C . ASP A 1 202 ? -20.369 -5.285 18.578 1.00 77.25 202 ASP A C 1
ATOM 1552 O O . ASP A 1 202 ? -20.308 -4.178 19.132 1.00 77.25 202 ASP A O 1
ATOM 1556 N N . ALA A 1 203 ? -21.224 -5.551 17.590 1.00 77.44 203 ALA A N 1
ATOM 1557 C CA . ALA A 1 203 ? -22.246 -4.605 17.176 1.00 77.44 203 ALA A CA 1
ATOM 1558 C C . ALA A 1 203 ? -23.196 -4.326 18.345 1.00 77.44 203 ALA A C 1
ATOM 1560 O O . ALA A 1 203 ? -23.671 -5.240 19.025 1.00 77.44 203 ALA A O 1
ATOM 1561 N N . VAL A 1 204 ? -23.525 -3.054 18.556 1.00 76.69 204 VAL A N 1
ATOM 1562 C CA . VAL A 1 204 ? -24.531 -2.685 19.549 1.00 76.69 204 VAL A CA 1
ATOM 1563 C C . VAL A 1 204 ? -25.900 -2.845 18.904 1.00 76.69 204 VAL A C 1
ATOM 1565 O O . VAL A 1 204 ? -26.260 -2.121 17.975 1.00 76.69 204 VAL A O 1
ATOM 1568 N N . ASN A 1 205 ? -26.653 -3.836 19.379 1.00 75.56 205 ASN A N 1
ATOM 1569 C CA . ASN A 1 205 ? -27.969 -4.167 18.849 1.00 75.56 205 ASN A CA 1
ATOM 1570 C C . ASN A 1 205 ? -29.072 -3.397 19.594 1.00 75.56 205 ASN A C 1
ATOM 1572 O O . ASN A 1 205 ? -29.223 -3.514 20.814 1.00 75.56 205 ASN A O 1
ATOM 1576 N N . PHE A 1 206 ? -29.875 -2.635 18.849 1.00 73.31 206 PHE A N 1
ATOM 1577 C CA . PHE A 1 206 ? -30.944 -1.801 19.400 1.00 73.31 206 PHE A CA 1
ATOM 1578 C C . PHE A 1 206 ? -32.347 -2.393 19.249 1.00 73.31 206 PHE A C 1
ATOM 1580 O O . PHE A 1 206 ? -33.313 -1.778 19.705 1.00 73.31 206 PHE A O 1
ATOM 1587 N N . GLN A 1 207 ? -32.495 -3.584 18.659 1.00 68.56 207 GLN A N 1
ATOM 1588 C CA . GLN A 1 207 ? -33.800 -4.164 18.308 1.00 68.56 207 GLN A CA 1
ATOM 1589 C C . GLN A 1 207 ? -34.724 -4.400 19.515 1.00 68.56 207 GLN A C 1
ATOM 1591 O O . GLN A 1 207 ? -35.935 -4.526 19.348 1.00 68.56 207 GLN A O 1
ATOM 1596 N N . ASN A 1 208 ? -34.174 -4.410 20.735 1.00 67.62 208 ASN A N 1
ATOM 1597 C CA . ASN A 1 208 ? -34.915 -4.621 21.981 1.00 67.62 208 ASN A CA 1
ATOM 1598 C C . ASN A 1 208 ? -34.993 -3.370 22.883 1.00 67.62 208 ASN A C 1
ATOM 1600 O O . ASN A 1 208 ? -35.331 -3.483 24.064 1.00 67.62 208 ASN A O 1
ATOM 1604 N N . VAL A 1 209 ? -34.660 -2.175 22.380 1.00 73.56 209 VAL A N 1
ATOM 1605 C CA . VAL A 1 209 ? -34.677 -0.937 23.181 1.00 73.56 209 VAL A CA 1
ATOM 1606 C C . VAL A 1 209 ? -36.044 -0.252 23.088 1.00 73.56 209 VAL A C 1
ATOM 1608 O O . VAL A 1 209 ? -36.537 0.037 22.004 1.00 73.56 209 VAL A O 1
ATOM 1611 N N . SER A 1 210 ? -36.673 0.055 24.227 1.00 75.56 210 SER A N 1
ATOM 1612 C CA . SER A 1 210 ? -37.947 0.786 24.237 1.00 75.56 210 SER A CA 1
ATOM 1613 C C . SER A 1 210 ? -37.770 2.277 23.917 1.00 75.56 210 SER A C 1
ATOM 1615 O O . SER A 1 210 ? -36.770 2.896 24.281 1.00 75.56 210 SER A O 1
ATOM 1617 N N . LEU A 1 211 ? -38.793 2.892 23.314 1.00 74.25 211 LEU A N 1
ATOM 1618 C CA . LEU A 1 211 ? -38.869 4.348 23.098 1.00 74.25 211 LEU A CA 1
ATOM 1619 C C . LEU A 1 211 ? -38.680 5.159 24.388 1.00 74.25 211 LEU A C 1
ATOM 1621 O O . LEU A 1 211 ? -38.090 6.235 24.366 1.00 74.25 211 LEU A O 1
ATOM 1625 N N . GLU A 1 212 ? -39.155 4.642 25.519 1.00 77.38 212 GLU A N 1
ATOM 1626 C CA . GLU A 1 212 ? -38.968 5.272 26.830 1.00 77.38 212 GLU A CA 1
ATOM 1627 C C . GLU A 1 212 ? -37.498 5.276 27.252 1.00 77.38 212 GLU A C 1
ATOM 1629 O O . GLU A 1 212 ? -36.988 6.302 27.694 1.00 77.38 212 GLU A O 1
ATOM 1634 N N . ARG A 1 213 ? -36.797 4.153 27.057 1.00 75.06 213 ARG A N 1
ATOM 1635 C CA . ARG A 1 213 ? -35.368 4.017 27.362 1.00 75.06 213 ARG A CA 1
ATOM 1636 C C . ARG A 1 213 ? -34.517 4.929 26.475 1.00 75.06 213 ARG A C 1
ATOM 1638 O O . ARG A 1 213 ? -33.552 5.519 26.955 1.00 75.06 213 ARG A O 1
ATOM 1645 N N . LEU A 1 214 ? -34.922 5.101 25.218 1.00 75.56 214 LEU A N 1
ATOM 1646 C CA . LEU A 1 214 ? -34.295 6.037 24.289 1.00 75.56 214 LEU A CA 1
ATOM 1647 C C . LEU A 1 214 ? -34.476 7.502 24.713 1.00 75.56 214 LEU A C 1
ATOM 1649 O O . LEU A 1 214 ? -33.501 8.242 24.798 1.00 75.56 214 LEU A O 1
ATOM 1653 N N . ARG A 1 215 ? -35.708 7.913 25.044 1.00 75.81 215 ARG A N 1
ATOM 1654 C CA . ARG A 1 215 ? -36.010 9.280 25.512 1.00 75.81 215 ARG A CA 1
ATOM 1655 C C . ARG A 1 215 ? -35.370 9.611 26.854 1.00 75.81 215 ARG A C 1
ATOM 1657 O O . ARG A 1 215 ? -35.034 10.758 27.111 1.00 75.81 215 ARG A O 1
ATOM 1664 N N . ALA A 1 216 ? -35.197 8.609 27.710 1.00 79.44 216 ALA A N 1
ATOM 1665 C CA . ALA A 1 216 ? -34.538 8.767 28.999 1.00 79.44 216 ALA A CA 1
ATOM 1666 C C . ALA A 1 216 ? -33.004 8.890 28.890 1.00 79.44 216 ALA A C 1
ATOM 1668 O O . ALA A 1 216 ? -32.349 8.992 29.927 1.00 79.44 216 ALA A O 1
ATOM 1669 N N . ASN A 1 217 ? -32.434 8.862 27.674 1.00 77.50 217 ASN A N 1
ATOM 1670 C CA . ASN A 1 217 ? -30.990 8.888 27.424 1.00 77.50 217 ASN A CA 1
ATOM 1671 C C . ASN A 1 217 ? -30.238 7.845 28.276 1.00 77.50 217 ASN A C 1
ATOM 1673 O O . ASN A 1 217 ? -29.229 8.129 28.924 1.00 77.50 217 ASN A O 1
ATOM 1677 N N . GLN A 1 218 ? -30.793 6.635 28.348 1.00 83.38 218 GLN A N 1
ATOM 1678 C CA . GLN A 1 218 ? -30.204 5.539 29.110 1.00 83.38 218 GLN A CA 1
ATOM 1679 C C . GLN A 1 218 ? -29.190 4.766 28.269 1.00 83.38 218 GLN A C 1
ATOM 1681 O O . GLN A 1 218 ? -29.293 4.712 27.046 1.00 83.38 218 GLN A O 1
ATOM 1686 N N . LEU A 1 219 ? -28.246 4.111 28.949 1.00 85.19 219 LEU A N 1
ATOM 1687 C CA . LEU A 1 219 ? -27.267 3.220 28.332 1.00 85.19 219 LEU A CA 1
ATOM 1688 C C . LEU A 1 219 ? -27.968 2.188 27.437 1.00 85.19 219 LEU A C 1
ATOM 1690 O O . LEU A 1 219 ? -28.886 1.493 27.887 1.00 85.19 219 LEU A O 1
ATOM 1694 N N . LEU A 1 220 ? -27.535 2.079 26.183 1.00 79.62 220 LEU A N 1
ATOM 1695 C CA . LEU A 1 220 ? -28.075 1.134 25.199 1.00 79.62 220 LEU A CA 1
ATOM 1696 C C . LEU A 1 220 ? -27.348 -0.201 25.263 1.00 79.62 220 LEU A C 1
ATOM 1698 O O . LEU A 1 220 ? -27.991 -1.249 25.290 1.00 79.62 220 LEU A O 1
ATOM 1702 N N . GLY A 1 221 ? -26.027 -0.134 25.376 1.00 81.81 221 GLY A N 1
ATOM 1703 C CA . GLY A 1 221 ? -25.140 -1.274 25.506 1.00 81.81 221 GLY A CA 1
ATOM 1704 C C . GLY A 1 221 ? -23.717 -0.819 25.797 1.00 81.81 221 GLY A C 1
ATOM 1705 O O . GLY A 1 221 ? -23.396 0.371 25.692 1.00 81.81 221 GLY A O 1
ATOM 1706 N N . SER A 1 222 ? -22.891 -1.789 26.161 1.00 85.19 222 SER A N 1
ATOM 1707 C CA . SER A 1 222 ? -21.456 -1.620 26.348 1.00 85.19 222 SER A CA 1
ATOM 1708 C C . SER A 1 222 ? -20.733 -2.542 25.374 1.00 85.19 222 SER A C 1
ATOM 1710 O O . SER A 1 222 ? -21.202 -3.652 25.127 1.00 85.19 222 SER A O 1
ATOM 1712 N N . SER A 1 223 ? -19.622 -2.073 24.821 1.00 85.44 223 SER A N 1
ATOM 1713 C CA . SER A 1 223 ? -18.723 -2.857 23.979 1.00 85.44 223 SER A CA 1
ATOM 1714 C C . SER A 1 223 ? -17.333 -2.815 24.604 1.00 85.44 223 SER A C 1
ATOM 1716 O O . SER A 1 223 ? -16.860 -1.740 24.985 1.00 85.44 223 SER A O 1
ATOM 1718 N N . ASP A 1 224 ? -16.712 -3.982 24.749 1.00 86.19 224 ASP A N 1
ATOM 1719 C CA . ASP A 1 224 ? -15.370 -4.112 25.305 1.00 86.19 224 ASP A CA 1
ATOM 1720 C C . ASP A 1 224 ? -14.365 -4.245 24.160 1.00 86.19 224 ASP A C 1
ATOM 1722 O O . ASP A 1 224 ? -14.364 -5.211 23.399 1.00 86.19 224 ASP A O 1
ATOM 1726 N N . MET A 1 225 ? -13.489 -3.253 24.044 1.00 88.50 225 MET A N 1
ATOM 1727 C CA . MET A 1 225 ? -12.384 -3.252 23.100 1.00 88.50 225 MET A CA 1
ATOM 1728 C C . MET A 1 225 ? -11.143 -3.826 23.770 1.00 88.50 225 MET A C 1
ATOM 1730 O O . MET A 1 225 ? -10.728 -3.323 24.815 1.00 88.50 225 MET A O 1
ATOM 1734 N N . THR A 1 226 ? -10.507 -4.820 23.154 1.00 90.44 226 THR A N 1
ATOM 1735 C CA . THR A 1 226 ? -9.201 -5.312 23.605 1.00 90.44 226 THR A CA 1
ATOM 1736 C C . THR A 1 226 ? -8.144 -5.033 22.549 1.00 90.44 226 THR A C 1
ATOM 1738 O O . THR A 1 226 ? -8.341 -5.322 21.371 1.00 90.44 226 THR A O 1
ATOM 1741 N N . ILE A 1 227 ? -7.022 -4.454 22.973 1.00 90.88 227 ILE A N 1
ATOM 1742 C CA . ILE A 1 227 ? -5.838 -4.238 22.144 1.00 90.88 227 ILE A CA 1
ATOM 1743 C C . ILE A 1 227 ? -4.810 -5.294 22.517 1.00 90.88 227 ILE A C 1
ATOM 1745 O O . ILE A 1 227 ? -4.460 -5.435 23.689 1.00 90.88 227 ILE A O 1
ATOM 1749 N N . HIS A 1 228 ? -4.318 -5.990 21.505 1.00 88.62 228 HIS A N 1
ATOM 1750 C CA . HIS A 1 228 ? -3.364 -7.080 21.597 1.00 88.62 228 HIS A CA 1
ATOM 1751 C C . HIS A 1 228 ? -2.064 -6.688 20.919 1.00 88.62 228 HIS A C 1
ATOM 1753 O O . HIS A 1 228 ? -2.094 -6.341 19.745 1.00 88.62 228 HIS A O 1
ATOM 1759 N N . CYS A 1 229 ? -0.938 -6.772 21.623 1.00 86.81 229 CYS A N 1
ATOM 1760 C CA . CYS A 1 229 ? 0.401 -6.541 21.079 1.00 86.81 229 CYS A CA 1
ATOM 1761 C C . CYS A 1 229 ? 1.295 -7.768 21.348 1.00 86.81 229 CYS A C 1
ATOM 1763 O O . CYS A 1 229 ? 2.058 -7.781 22.323 1.00 86.81 229 CYS A O 1
ATOM 1765 N N . PRO A 1 230 ? 1.171 -8.839 20.542 1.00 79.75 230 PRO A N 1
ATOM 1766 C CA . PRO A 1 230 ? 1.707 -10.165 20.870 1.00 79.75 230 PRO A CA 1
ATOM 1767 C C . PRO A 1 230 ? 3.224 -10.330 20.710 1.00 79.75 230 PRO A C 1
ATOM 1769 O O . PRO A 1 230 ? 3.776 -11.303 21.216 1.00 79.75 230 PRO A O 1
ATOM 1772 N N . TYR A 1 231 ? 3.905 -9.413 20.018 1.00 71.50 231 TYR A N 1
ATOM 1773 C CA . TYR A 1 231 ? 5.320 -9.572 19.640 1.00 71.50 231 TYR A CA 1
ATOM 1774 C C . TYR A 1 231 ? 6.265 -8.581 20.327 1.00 71.50 231 TYR A C 1
ATOM 1776 O O . TYR A 1 231 ? 7.418 -8.426 19.938 1.00 71.50 231 TYR A O 1
ATOM 1784 N N . THR A 1 232 ? 5.802 -7.932 21.391 1.00 69.50 232 THR A N 1
ATOM 1785 C CA . THR A 1 232 ? 6.588 -6.938 22.123 1.00 69.50 232 THR A CA 1
ATOM 1786 C C . THR A 1 232 ? 7.718 -7.592 22.920 1.00 69.50 232 THR A C 1
ATOM 1788 O O . THR A 1 232 ? 7.479 -8.394 23.829 1.00 69.50 232 THR A O 1
ATOM 1791 N N . THR A 1 233 ? 8.960 -7.203 22.643 1.00 67.94 233 THR A N 1
ATOM 1792 C CA . THR A 1 233 ? 10.149 -7.679 23.373 1.00 67.94 233 THR A CA 1
ATOM 1793 C C . THR A 1 233 ? 10.374 -6.933 24.692 1.00 67.94 233 THR A C 1
ATOM 1795 O O . THR A 1 233 ? 10.992 -7.461 25.620 1.00 67.94 233 THR A O 1
ATOM 1798 N N . THR A 1 234 ? 9.820 -5.725 24.811 1.00 70.69 234 THR A N 1
ATOM 1799 C CA . THR A 1 234 ? 9.905 -4.890 26.013 1.00 70.69 234 THR A CA 1
ATOM 1800 C C . THR A 1 234 ? 9.125 -5.473 27.200 1.00 70.69 234 THR A C 1
ATOM 1802 O O . THR A 1 234 ? 8.182 -6.248 27.035 1.00 70.69 234 THR A O 1
ATOM 1805 N N . ASN A 1 235 ? 9.545 -5.130 28.420 1.00 70.56 235 ASN A N 1
ATOM 1806 C CA . ASN A 1 235 ? 8.802 -5.375 29.665 1.00 70.56 235 ASN A CA 1
ATOM 1807 C C . ASN A 1 235 ? 8.136 -4.099 30.211 1.00 70.56 235 ASN A C 1
ATOM 1809 O O . ASN A 1 235 ? 7.448 -4.167 31.227 1.00 70.56 235 ASN A O 1
ATOM 1813 N N . GLU A 1 236 ? 8.381 -2.952 29.577 1.00 75.44 236 GLU A N 1
ATOM 1814 C CA . GLU A 1 236 ? 7.851 -1.658 29.998 1.00 75.44 236 GLU A CA 1
ATOM 1815 C C . GLU A 1 236 ? 6.383 -1.501 29.583 1.00 75.44 236 GLU A C 1
ATOM 1817 O O . GLU A 1 236 ? 6.021 -1.958 28.497 1.00 75.44 236 GLU A O 1
ATOM 1822 N N . PRO A 1 237 ? 5.549 -0.817 30.390 1.00 74.62 237 PRO A N 1
ATOM 1823 C CA . PRO A 1 237 ? 4.194 -0.462 29.995 1.00 74.62 237 PRO A CA 1
ATOM 1824 C C . PRO A 1 237 ? 4.188 0.268 28.651 1.00 74.62 237 PRO A C 1
ATOM 1826 O O . PRO A 1 237 ? 4.940 1.220 28.439 1.00 74.62 237 PRO A O 1
ATOM 1829 N N . LEU A 1 238 ? 3.305 -0.167 27.759 1.00 82.19 238 LEU A N 1
ATOM 1830 C CA . LEU A 1 238 ? 3.118 0.441 26.449 1.00 82.19 238 LEU A CA 1
ATOM 1831 C C . LEU A 1 238 ? 1.834 1.258 26.434 1.00 82.19 238 LEU A C 1
ATOM 1833 O O . LEU A 1 238 ? 0.900 0.998 27.192 1.00 82.19 238 LEU A O 1
ATOM 1837 N N . THR A 1 239 ? 1.775 2.235 25.541 1.00 87.56 239 THR A N 1
ATOM 1838 C CA . THR A 1 239 ? 0.534 2.925 25.209 1.00 87.56 239 THR A CA 1
ATOM 1839 C C . THR A 1 239 ? 0.236 2.771 23.725 1.00 87.56 239 THR A C 1
ATOM 1841 O O . THR A 1 239 ? 1.142 2.682 22.890 1.00 87.56 239 THR A O 1
ATOM 1844 N N . ARG A 1 240 ? -1.052 2.704 23.396 1.00 86.62 240 ARG A N 1
ATOM 1845 C CA . ARG A 1 240 ? -1.554 2.756 22.021 1.00 86.62 240 ARG A CA 1
ATOM 1846 C C . ARG A 1 240 ? -2.683 3.754 21.921 1.00 86.62 240 ARG A C 1
ATOM 1848 O O . ARG A 1 240 ? -3.380 4.004 22.904 1.00 86.62 240 ARG A O 1
ATOM 1855 N N . THR A 1 241 ? -2.848 4.324 20.740 1.00 89.25 241 THR A N 1
ATOM 1856 C CA . THR A 1 241 ? -3.884 5.313 20.485 1.00 89.25 241 THR A CA 1
ATOM 1857 C C . THR A 1 241 ? -4.945 4.681 19.603 1.00 89.25 241 THR A C 1
ATOM 1859 O O . THR A 1 241 ? -4.630 4.073 18.589 1.00 89.25 241 THR A O 1
ATOM 1862 N N . VAL A 1 242 ? -6.210 4.795 19.995 1.00 89.06 242 VAL A N 1
ATOM 1863 C CA . VAL A 1 242 ? -7.334 4.332 19.179 1.00 89.06 242 VAL A CA 1
ATOM 1864 C C . VAL A 1 242 ? -8.134 5.534 18.722 1.00 89.06 242 VAL A C 1
ATOM 1866 O O . VAL A 1 242 ? -8.631 6.294 19.555 1.00 89.06 242 VAL A O 1
ATOM 1869 N N . ARG A 1 243 ? -8.276 5.696 17.408 1.00 90.25 243 ARG A N 1
ATOM 1870 C CA . ARG A 1 243 ? -9.178 6.669 16.795 1.00 90.25 243 ARG A CA 1
ATOM 1871 C C . ARG A 1 243 ? -10.571 6.074 16.655 1.00 90.25 243 ARG A C 1
ATOM 1873 O O . ARG A 1 243 ? -10.717 4.949 16.193 1.00 90.25 243 ARG A O 1
ATOM 1880 N N . PHE A 1 244 ? -11.586 6.859 16.997 1.00 90.38 244 PHE A N 1
ATOM 1881 C CA . PHE A 1 244 ? -12.994 6.527 16.789 1.00 90.38 244 PHE A CA 1
ATOM 1882 C C . PHE A 1 244 ? -13.510 7.261 15.556 1.00 90.38 244 PHE A C 1
ATOM 1884 O O . PHE A 1 244 ? -13.699 8.476 15.599 1.00 90.38 244 PHE A O 1
ATOM 1891 N N . ASN A 1 245 ? -13.723 6.552 14.454 1.00 88.31 245 ASN A N 1
ATOM 1892 C CA . ASN A 1 245 ? -14.111 7.153 13.183 1.00 88.31 245 ASN A CA 1
ATOM 1893 C C . ASN A 1 245 ? -15.626 7.348 13.110 1.00 88.31 245 ASN A C 1
ATOM 1895 O O . ASN A 1 245 ? -16.407 6.509 13.560 1.00 88.31 245 ASN A O 1
ATOM 1899 N N . GLY A 1 246 ? -16.068 8.458 12.519 1.00 86.00 246 GLY A N 1
ATOM 1900 C CA . GLY A 1 246 ? -17.492 8.644 12.263 1.00 86.00 246 GLY A CA 1
ATOM 1901 C C . GLY A 1 246 ? -17.877 10.016 11.733 1.00 86.00 246 GLY A C 1
ATOM 1902 O O . GLY A 1 246 ? -17.167 11.009 11.903 1.00 86.00 246 GLY A O 1
ATOM 1903 N N . GLN A 1 247 ? -19.049 10.064 11.102 1.00 85.56 247 GLN A N 1
ATOM 1904 C CA . GLN A 1 247 ? -19.724 11.318 10.775 1.00 85.56 247 GLN A CA 1
ATOM 1905 C C . GLN A 1 247 ? -20.217 11.982 12.062 1.00 85.56 247 GLN A C 1
ATOM 1907 O O . GLN A 1 247 ? -20.641 11.292 12.990 1.00 85.56 247 GLN A O 1
ATOM 1912 N N . ASN A 1 248 ? -20.171 13.311 12.124 1.00 86.69 248 ASN A N 1
ATOM 1913 C CA . ASN A 1 248 ? -20.383 14.040 13.367 1.00 86.69 248 ASN A CA 1
ATOM 1914 C C . ASN A 1 248 ? -21.438 15.140 13.270 1.00 86.69 248 ASN A C 1
ATOM 1916 O O . ASN A 1 248 ? -21.505 15.882 12.293 1.00 86.69 248 ASN A O 1
ATOM 1920 N N . ASN A 1 249 ? -22.202 15.294 14.350 1.00 81.00 249 ASN A N 1
ATOM 1921 C CA . ASN A 1 249 ? -22.992 16.485 14.638 1.00 81.00 249 ASN A CA 1
ATOM 1922 C C . ASN A 1 249 ? -22.628 16.965 16.048 1.00 81.00 249 ASN A C 1
ATOM 1924 O O . ASN A 1 249 ? -23.037 16.375 17.046 1.00 81.00 249 ASN A O 1
ATOM 1928 N N . GLY A 1 250 ? -21.770 17.982 16.149 1.00 82.50 250 GLY A N 1
ATOM 1929 C CA . GLY A 1 250 ? -21.191 18.374 17.436 1.00 82.50 250 GLY A CA 1
ATOM 1930 C C . GLY A 1 250 ? -20.360 17.241 18.052 1.00 82.50 250 GLY A C 1
ATOM 1931 O O . GLY A 1 250 ? -19.386 16.790 17.448 1.00 82.50 250 GLY A O 1
ATOM 1932 N N . SER A 1 251 ? -20.737 16.792 19.252 1.00 82.62 251 SER A N 1
ATOM 1933 C CA . SER A 1 251 ? -20.083 15.697 19.989 1.00 82.62 251 SER A CA 1
ATOM 1934 C C . SER A 1 251 ? -20.701 14.314 19.743 1.00 82.62 251 SER A C 1
ATOM 1936 O O . SER A 1 251 ? -20.382 13.370 20.464 1.00 82.62 251 SER A O 1
ATOM 1938 N N . GLU A 1 252 ? -21.608 14.191 18.777 1.00 87.19 252 GLU A N 1
ATOM 1939 C CA . GLU A 1 252 ? -22.410 12.989 18.541 1.00 87.19 252 GLU A CA 1
ATOM 1940 C C . GLU A 1 252 ? -22.023 12.318 17.228 1.00 87.19 252 GLU A C 1
ATOM 1942 O O . GLU A 1 252 ? -21.769 12.992 16.225 1.00 87.19 252 GLU A O 1
ATOM 1947 N N . PHE A 1 253 ? -22.020 10.987 17.225 1.00 87.56 253 PHE A N 1
ATOM 1948 C CA . PHE A 1 253 ? -21.884 10.190 16.014 1.00 87.56 253 PHE A CA 1
ATOM 1949 C C . PHE A 1 253 ? -23.235 10.132 15.310 1.00 87.56 253 PHE A C 1
ATOM 1951 O O . PHE A 1 253 ? -24.239 9.725 15.901 1.00 87.56 253 PHE A O 1
ATOM 1958 N N . ILE A 1 254 ? -23.252 10.524 14.041 1.00 84.06 254 ILE A N 1
ATOM 1959 C CA . ILE A 1 254 ? -24.442 10.417 13.200 1.00 84.06 254 ILE A CA 1
ATOM 1960 C C . ILE A 1 254 ? -24.635 8.945 12.839 1.00 84.06 254 ILE A C 1
ATOM 1962 O O . ILE A 1 254 ? -23.721 8.296 12.326 1.00 84.06 254 ILE A O 1
ATOM 1966 N N . THR A 1 255 ? -25.833 8.422 13.092 1.00 76.56 255 THR A N 1
ATOM 1967 C CA . THR A 1 255 ? -26.218 7.086 12.631 1.00 76.56 255 THR A CA 1
ATOM 1968 C C . THR A 1 255 ? -26.866 7.164 11.248 1.00 76.56 255 THR A C 1
ATOM 1970 O O . THR A 1 255 ? -27.220 8.236 10.761 1.00 76.56 255 THR A O 1
ATOM 1973 N N . SER A 1 256 ? -27.063 6.018 10.600 1.00 73.12 256 SER A N 1
ATOM 1974 C CA . SER A 1 256 ? -27.848 5.937 9.362 1.00 73.12 256 SER A CA 1
ATOM 1975 C C . SER A 1 256 ? -29.346 6.214 9.573 1.00 73.12 256 SER A C 1
ATOM 1977 O O . SER A 1 256 ? -30.089 6.304 8.595 1.00 73.12 256 SER A O 1
ATOM 1979 N N . ILE A 1 257 ? -29.799 6.355 10.823 1.00 73.00 257 ILE A N 1
ATOM 1980 C CA . ILE A 1 257 ? -31.197 6.573 11.186 1.00 73.00 257 ILE A CA 1
ATOM 1981 C C . ILE A 1 257 ? -31.450 8.062 11.405 1.00 73.00 257 ILE A C 1
ATOM 1983 O O . ILE A 1 257 ? -30.800 8.723 12.216 1.00 73.00 257 ILE A O 1
ATOM 1987 N N . ASN A 1 258 ? -32.442 8.595 10.696 1.00 74.62 258 ASN A N 1
ATOM 1988 C CA . ASN A 1 258 ? -32.813 9.998 10.818 1.00 74.62 258 ASN A CA 1
ATOM 1989 C C . ASN A 1 258 ? -33.352 10.312 12.226 1.00 74.62 258 ASN A C 1
ATOM 1991 O O . ASN A 1 258 ? -34.187 9.577 12.751 1.00 74.62 258 ASN A O 1
ATOM 1995 N N . GLY A 1 259 ? -32.891 11.415 12.818 1.00 75.62 259 GLY A N 1
ATOM 1996 C CA . GLY A 1 259 ? -33.268 11.826 14.174 1.00 75.62 259 GLY A CA 1
ATOM 1997 C C . GLY A 1 259 ? -32.555 11.074 15.304 1.00 75.62 259 GLY A C 1
ATOM 1998 O O . GLY A 1 259 ? -32.897 11.297 16.464 1.00 75.62 259 GLY A O 1
ATOM 1999 N N . VAL A 1 260 ? -31.576 10.208 14.997 1.00 78.19 260 VAL A N 1
ATOM 2000 C CA . VAL A 1 260 ? -30.816 9.442 15.999 1.00 78.19 260 VAL A CA 1
ATOM 2001 C C . VAL A 1 260 ? -29.315 9.635 15.822 1.00 78.19 260 VAL A C 1
ATOM 2003 O O . VAL A 1 260 ? -28.715 9.193 14.840 1.00 78.19 260 VAL A O 1
ATOM 2006 N N . GLY A 1 261 ? -28.697 10.252 16.821 1.00 84.25 261 GLY A N 1
ATOM 2007 C CA . GLY A 1 261 ? -27.262 10.205 17.061 1.00 84.25 261 GLY A CA 1
ATOM 2008 C C . GLY A 1 261 ? -26.920 9.216 18.174 1.00 84.25 261 GLY A C 1
ATOM 2009 O O . GLY A 1 261 ? -27.789 8.745 18.914 1.00 84.25 261 GLY A O 1
ATOM 2010 N N . VAL A 1 262 ? -25.632 8.921 18.326 1.00 87.06 262 VAL A N 1
ATOM 2011 C CA . VAL A 1 262 ? -25.113 8.223 19.506 1.00 87.06 262 VAL A CA 1
ATOM 2012 C C . VAL A 1 262 ? -23.959 8.994 20.131 1.00 87.06 262 VAL A C 1
ATOM 2014 O O . VAL A 1 262 ? -23.120 9.579 19.447 1.00 87.06 262 VAL A O 1
ATOM 2017 N N . SER A 1 263 ? -23.916 8.994 21.459 1.00 90.69 263 SER A N 1
ATOM 2018 C CA . SER A 1 263 ? -22.790 9.494 22.239 1.00 90.69 263 SER A CA 1
ATOM 2019 C C . SER A 1 263 ? -22.036 8.306 22.820 1.00 90.69 263 SER A C 1
ATOM 2021 O O . SER A 1 263 ? -22.626 7.444 23.477 1.00 90.69 263 SER A O 1
ATOM 2023 N N . LEU A 1 264 ? -20.730 8.269 22.569 1.00 91.69 264 LEU A N 1
ATOM 2024 C CA . LEU A 1 264 ? -19.831 7.290 23.161 1.00 91.69 264 LEU A CA 1
ATOM 2025 C C . LEU A 1 264 ? -19.245 7.842 24.449 1.00 91.69 264 LEU A C 1
ATOM 2027 O O . LEU A 1 264 ? -18.866 9.014 24.517 1.00 91.69 264 LEU A O 1
ATOM 2031 N N . ARG A 1 265 ? -19.146 6.989 25.467 1.00 92.31 265 ARG A N 1
ATOM 2032 C CA . ARG A 1 265 ? -18.484 7.325 26.726 1.00 92.31 265 ARG A CA 1
ATOM 2033 C C . ARG A 1 265 ? -17.536 6.229 27.170 1.00 92.31 265 ARG A C 1
ATOM 2035 O O . ARG A 1 265 ? -17.848 5.053 27.009 1.00 92.31 265 ARG A O 1
ATOM 2042 N N . ASN A 1 266 ? -16.411 6.612 27.761 1.00 90.44 266 ASN A N 1
ATOM 2043 C CA . ASN A 1 266 ? -15.476 5.655 28.351 1.00 90.44 266 ASN A CA 1
ATOM 2044 C C . ASN A 1 266 ? -15.959 5.152 29.730 1.00 90.44 266 ASN A C 1
ATOM 2046 O O . ASN A 1 266 ? -17.006 5.558 30.246 1.00 90.44 266 ASN A O 1
ATOM 2050 N N . GLU A 1 267 ? -15.163 4.286 30.356 1.00 86.50 267 GLU A N 1
ATOM 2051 C CA . GLU A 1 267 ? -15.357 3.769 31.722 1.00 86.50 267 GLU A CA 1
ATOM 2052 C C . GLU A 1 267 ? -15.446 4.861 32.808 1.00 86.50 267 GLU A C 1
ATOM 2054 O O . GLU A 1 267 ? -16.053 4.655 33.858 1.00 86.50 267 GLU A O 1
ATOM 2059 N N . ARG A 1 268 ? -14.885 6.050 32.549 1.00 89.62 268 ARG A N 1
ATOM 2060 C CA . ARG A 1 268 ? -14.946 7.228 33.432 1.00 89.62 268 ARG A CA 1
ATOM 2061 C C . ARG A 1 268 ? -16.147 8.124 33.137 1.00 89.62 268 ARG A C 1
ATOM 2063 O O . ARG A 1 268 ? -16.280 9.182 33.748 1.00 89.62 268 ARG A O 1
ATOM 2070 N N . ASN A 1 269 ? -17.033 7.693 32.236 1.00 89.12 269 ASN A N 1
ATOM 2071 C CA . ASN A 1 269 ? -18.201 8.434 31.766 1.00 89.12 269 ASN A CA 1
ATOM 2072 C C . ASN A 1 269 ? -17.846 9.751 31.040 1.00 89.12 269 ASN A C 1
ATOM 2074 O O . ASN A 1 269 ? -18.679 10.653 30.940 1.00 89.12 269 ASN A O 1
ATOM 2078 N N . GLU A 1 270 ? -16.623 9.863 30.519 1.00 91.94 270 GLU A N 1
ATOM 2079 C CA . GLU A 1 270 ? -16.181 10.982 29.684 1.00 91.94 270 GLU A CA 1
ATOM 2080 C C . GLU A 1 270 ? -16.628 10.748 28.239 1.00 91.94 270 GLU A C 1
ATOM 2082 O O . GLU A 1 270 ? -16.569 9.622 27.745 1.00 91.94 270 GLU A O 1
ATOM 2087 N N . ILE A 1 271 ? -17.080 11.806 27.562 1.00 91.62 271 ILE A N 1
ATOM 2088 C CA . ILE A 1 271 ? -17.524 11.730 26.165 1.00 91.62 271 ILE A CA 1
ATOM 2089 C C . ILE A 1 271 ? -16.314 11.491 25.261 1.00 91.62 271 ILE A C 1
ATOM 2091 O O . ILE A 1 271 ? -15.318 12.203 25.370 1.00 91.62 271 ILE A O 1
ATOM 2095 N N . ILE A 1 272 ? -16.441 10.536 24.341 1.00 92.19 272 ILE A N 1
ATOM 2096 C CA . ILE A 1 272 ? -15.505 10.290 23.242 1.00 92.19 272 ILE A CA 1
ATOM 2097 C C . ILE A 1 272 ? -16.129 10.903 21.978 1.00 92.19 272 ILE A C 1
ATOM 2099 O O . ILE A 1 272 ? -17.105 10.351 21.473 1.00 92.19 272 ILE A O 1
ATOM 2103 N N . PRO A 1 273 ? -15.645 12.053 21.474 1.00 92.50 273 PRO A N 1
ATOM 2104 C CA . PRO A 1 273 ? -16.196 12.662 20.265 1.00 92.50 273 PRO A CA 1
ATOM 2105 C C . PRO A 1 273 ? -15.859 11.866 18.992 1.00 92.50 273 PRO A C 1
ATOM 2107 O O . PRO A 1 273 ? -14.847 11.159 18.957 1.00 92.50 273 PRO A O 1
ATOM 2110 N N . PRO A 1 274 ? -16.621 12.039 17.900 1.00 90.75 274 PRO A N 1
ATOM 2111 C CA . PRO A 1 274 ? -16.238 11.501 16.600 1.00 90.75 274 PRO A CA 1
ATOM 2112 C C . PRO A 1 274 ? -14.891 12.035 16.113 1.00 90.75 274 PRO A C 1
ATOM 2114 O O . PRO A 1 274 ? -14.563 13.208 16.300 1.00 90.75 274 PRO A O 1
ATOM 2117 N N . ASN A 1 275 ? -14.129 11.167 15.452 1.00 90.31 275 ASN A N 1
ATOM 2118 C CA . ASN A 1 275 ? -12.777 11.393 14.933 1.00 90.31 275 ASN A CA 1
ATOM 2119 C C . ASN A 1 275 ? -11.740 11.771 16.005 1.00 90.31 275 ASN A C 1
ATOM 2121 O O . ASN A 1 275 ? -10.646 12.227 15.665 1.00 90.31 275 ASN A O 1
ATOM 2125 N N . SER A 1 276 ? -12.072 11.577 17.286 1.00 91.38 276 SER A N 1
ATOM 2126 C CA . SER A 1 276 ? -11.148 11.747 18.406 1.00 91.38 276 SER A CA 1
ATOM 2127 C C . SER A 1 276 ? -10.352 10.477 18.679 1.00 91.38 276 SER A C 1
ATOM 2129 O O . SER A 1 276 ? -10.636 9.409 18.129 1.00 91.38 276 SER A O 1
ATOM 2131 N N . THR A 1 277 ? -9.346 10.610 19.536 1.00 91.19 277 THR A N 1
ATOM 2132 C CA . THR A 1 277 ? -8.468 9.520 19.934 1.00 91.19 277 THR A CA 1
ATOM 2133 C C . THR A 1 277 ? -8.517 9.275 21.436 1.00 91.19 277 THR A C 1
ATOM 2135 O O . THR A 1 277 ? -8.658 10.200 22.237 1.00 91.19 277 THR A O 1
ATOM 2138 N N . VAL A 1 278 ? -8.378 8.008 21.820 1.00 90.44 278 VAL A N 1
ATOM 2139 C CA . VAL A 1 278 ? -8.241 7.568 23.210 1.00 90.44 278 VAL A CA 1
ATOM 2140 C C . VAL A 1 278 ? -6.911 6.847 23.355 1.00 90.44 278 VAL A C 1
ATOM 2142 O O . VAL A 1 278 ? -6.619 5.910 22.614 1.00 90.44 278 VAL A O 1
ATOM 2145 N N . THR A 1 279 ? -6.103 7.275 24.324 1.00 91.50 279 THR A N 1
ATOM 2146 C CA . THR A 1 279 ? -4.866 6.578 24.682 1.00 91.50 279 THR A CA 1
ATOM 2147 C C . THR A 1 279 ? -5.169 5.456 25.663 1.00 91.50 279 THR A C 1
ATOM 2149 O O . THR A 1 279 ? -5.763 5.677 26.718 1.00 91.50 279 THR A O 1
ATOM 2152 N N . VAL A 1 280 ? -4.716 4.257 25.326 1.00 90.00 280 VAL A N 1
ATOM 2153 C CA . VAL A 1 280 ? -4.920 3.032 26.093 1.00 90.00 280 VAL A CA 1
ATOM 2154 C C . VAL A 1 280 ? -3.580 2.579 26.643 1.00 90.00 280 VAL A C 1
ATOM 2156 O O . VAL A 1 280 ? -2.615 2.444 25.893 1.00 90.00 280 VAL A O 1
ATOM 2159 N N . GLY A 1 281 ? -3.516 2.364 27.954 1.00 89.62 281 GLY A N 1
ATOM 2160 C CA . GLY A 1 281 ? -2.371 1.726 28.593 1.00 89.62 281 GLY A CA 1
ATOM 2161 C C . GLY A 1 281 ? -2.455 0.213 28.438 1.00 89.62 281 GLY A C 1
ATOM 2162 O O . GLY A 1 281 ? -3.510 -0.376 28.671 1.00 89.62 281 GLY A O 1
ATOM 2163 N N . LEU A 1 282 ? -1.346 -0.414 28.061 1.00 89.75 282 LEU A N 1
ATOM 2164 C CA . LEU A 1 282 ? -1.239 -1.855 27.911 1.00 89.75 282 LEU A CA 1
ATOM 2165 C C . LEU A 1 282 ? -0.341 -2.426 28.998 1.00 89.75 282 LEU A C 1
ATOM 2167 O O . LEU A 1 282 ? 0.733 -1.899 29.298 1.00 89.75 282 LEU A O 1
ATOM 2171 N N . THR A 1 283 ? -0.780 -3.544 29.559 1.00 87.81 283 THR A N 1
ATOM 2172 C CA . THR A 1 283 ? -0.057 -4.262 30.605 1.00 87.81 283 THR A CA 1
ATOM 2173 C C . THR A 1 283 ? 0.499 -5.553 30.031 1.00 87.81 283 THR A C 1
ATOM 2175 O O . THR A 1 283 ? -0.192 -6.248 29.285 1.00 87.81 283 THR A O 1
ATOM 2178 N N . LYS A 1 284 ? 1.741 -5.897 30.380 1.00 84.38 284 LYS A N 1
ATOM 2179 C CA . LYS A 1 284 ? 2.337 -7.161 29.951 1.00 84.38 284 LYS A CA 1
ATOM 2180 C C . LYS A 1 284 ? 1.648 -8.345 30.630 1.00 84.38 284 LYS A C 1
ATOM 2182 O O . LYS A 1 284 ? 1.652 -8.455 31.855 1.00 84.38 284 LYS A O 1
ATOM 2187 N N . VAL A 1 285 ? 1.105 -9.251 29.827 1.00 82.12 285 VAL A N 1
ATOM 2188 C CA . VAL A 1 285 ? 0.525 -10.530 30.229 1.00 82.12 285 VAL A CA 1
ATOM 2189 C C . VAL A 1 285 ? 1.247 -11.632 29.453 1.00 82.12 285 VAL A C 1
ATOM 2191 O O . VAL A 1 285 ? 1.075 -11.796 28.248 1.00 82.12 285 VAL A O 1
ATOM 2194 N N . ASN A 1 286 ? 2.078 -12.413 30.146 1.00 82.56 286 ASN A N 1
ATOM 2195 C CA . ASN A 1 286 ? 2.956 -13.419 29.536 1.00 82.56 286 ASN A CA 1
ATOM 2196 C C . ASN A 1 286 ? 3.891 -12.813 28.464 1.00 82.56 286 ASN A C 1
ATOM 2198 O O . ASN A 1 286 ? 4.754 -11.996 28.790 1.00 82.56 286 ASN A O 1
ATOM 2202 N N . ALA A 1 287 ? 3.754 -13.243 27.207 1.00 78.31 287 ALA A N 1
ATOM 2203 C CA . ALA A 1 287 ? 4.567 -12.797 26.075 1.00 78.31 287 ALA A CA 1
ATOM 2204 C C . ALA A 1 287 ? 3.970 -11.587 25.327 1.00 78.31 287 ALA A C 1
ATOM 2206 O O . ALA A 1 287 ? 4.575 -11.116 24.374 1.00 78.31 287 ALA A O 1
ATOM 2207 N N . GLU A 1 288 ? 2.819 -11.075 25.763 1.00 84.75 288 GLU A N 1
ATOM 2208 C CA . GLU A 1 288 ? 2.018 -10.081 25.045 1.00 84.75 288 GLU A CA 1
ATOM 2209 C C . GLU A 1 288 ? 1.721 -8.861 25.929 1.00 84.75 288 GLU A C 1
ATOM 2211 O O . GLU A 1 288 ? 1.634 -8.989 27.149 1.00 84.75 288 GLU A O 1
ATOM 2216 N N . HIS A 1 289 ? 1.535 -7.677 25.338 1.00 89.44 289 HIS A N 1
ATOM 2217 C CA . HIS A 1 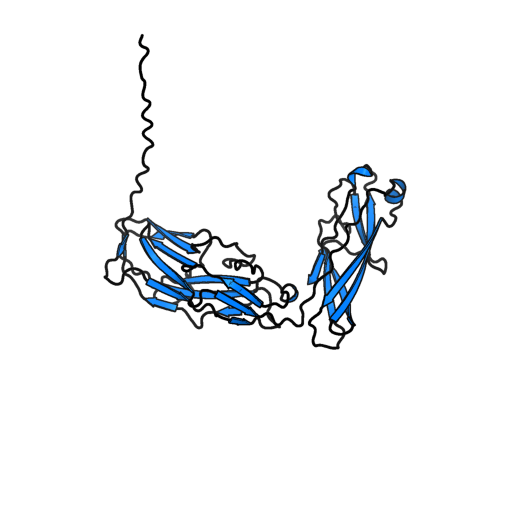289 ? 0.887 -6.552 26.024 1.00 89.44 289 HIS A CA 1
ATOM 2218 C C . HIS A 1 289 ? -0.591 -6.474 25.655 1.00 89.44 289 HIS A C 1
ATOM 2220 O O . HIS A 1 289 ? -0.932 -6.476 24.474 1.00 89.44 289 HIS A O 1
ATOM 2226 N N . ILE A 1 290 ? -1.452 -6.368 26.667 1.00 90.25 290 ILE A N 1
ATOM 2227 C CA . ILE A 1 290 ? -2.906 -6.312 26.500 1.00 90.25 290 ILE A CA 1
ATOM 2228 C C . ILE A 1 290 ? -3.446 -5.044 27.163 1.00 90.25 290 ILE A C 1
ATOM 2230 O O . ILE A 1 290 ? -3.077 -4.717 28.295 1.00 90.25 290 ILE A O 1
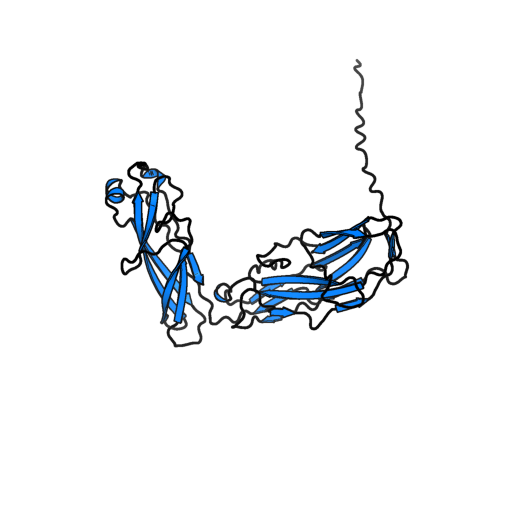ATOM 2234 N N . GLY A 1 291 ? -4.309 -4.321 26.453 1.00 90.25 291 GLY A N 1
ATOM 2235 C CA . GLY A 1 291 ? -5.058 -3.173 26.965 1.00 90.25 291 GLY A CA 1
ATOM 2236 C C . GLY A 1 291 ? -6.555 -3.356 26.744 1.00 90.25 291 GLY A C 1
ATOM 2237 O O . GLY A 1 291 ? -6.959 -3.976 25.763 1.00 90.25 291 GLY A O 1
ATOM 2238 N N . HIS A 1 292 ? -7.375 -2.802 27.633 1.00 90.12 292 HIS A N 1
ATOM 2239 C CA . HIS A 1 292 ? -8.832 -2.868 27.532 1.00 90.12 292 HIS A CA 1
ATOM 2240 C C . HIS A 1 292 ? -9.433 -1.464 27.557 1.00 90.12 292 HIS A C 1
ATOM 2242 O O . HIS A 1 292 ? -8.958 -0.597 28.291 1.00 90.12 292 HIS A O 1
ATOM 2248 N N . VAL A 1 293 ? -10.489 -1.255 26.774 1.00 88.44 293 VAL A N 1
ATOM 2249 C CA . VAL A 1 293 ? -11.315 -0.047 26.821 1.00 88.44 293 VAL A CA 1
ATOM 2250 C C . VAL A 1 293 ? -12.773 -0.463 26.797 1.00 88.44 293 VAL A C 1
ATOM 2252 O O . VAL A 1 293 ? -13.236 -1.048 25.821 1.00 88.44 293 VAL A O 1
ATOM 2255 N N . GLN A 1 294 ? -13.509 -0.113 27.846 1.00 88.69 294 GLN A N 1
ATOM 2256 C CA . GLN A 1 294 ? -14.958 -0.244 27.844 1.00 88.69 294 GLN A CA 1
ATOM 2257 C C . GLN A 1 294 ? -15.597 1.005 27.235 1.00 88.69 294 GLN A C 1
ATOM 2259 O O . GLN A 1 294 ? -15.336 2.135 27.665 1.00 88.69 294 GLN A O 1
ATOM 2264 N N . ILE A 1 295 ? -16.463 0.794 26.248 1.00 90.00 295 ILE A N 1
ATOM 2265 C CA . ILE A 1 295 ? -17.199 1.846 25.553 1.00 90.00 295 ILE A CA 1
ATOM 2266 C C . ILE A 1 295 ? -18.682 1.682 25.857 1.00 90.00 295 ILE A C 1
ATOM 2268 O O . ILE A 1 295 ? -19.274 0.636 25.613 1.00 90.00 295 ILE A O 1
ATOM 2272 N N . ASN A 1 296 ? -19.297 2.742 26.360 1.00 89.94 296 ASN A N 1
ATOM 2273 C CA . ASN A 1 296 ? -20.711 2.812 26.692 1.00 89.94 296 ASN A CA 1
ATOM 2274 C C . ASN A 1 296 ? -21.445 3.673 25.660 1.00 89.94 296 ASN A C 1
ATOM 2276 O O . ASN A 1 296 ? -21.029 4.801 25.391 1.00 89.94 296 ASN A O 1
ATOM 2280 N N . VAL A 1 297 ? -22.548 3.161 25.108 1.00 88.06 297 VAL A N 1
ATOM 2281 C CA . VAL A 1 297 ? -23.301 3.826 24.033 1.00 88.06 297 VAL A CA 1
ATOM 2282 C C . VAL A 1 297 ? -24.614 4.397 24.554 1.00 88.06 297 VAL A C 1
ATOM 2284 O O . VAL A 1 297 ? -25.434 3.677 25.126 1.00 88.06 297 VAL A O 1
ATOM 2287 N N . TYR A 1 298 ? -24.832 5.688 24.316 1.00 87.75 298 TYR A N 1
ATOM 2288 C CA . TYR A 1 298 ? -26.031 6.422 24.719 1.00 87.75 298 TYR A CA 1
ATOM 2289 C C . TYR A 1 298 ? -26.750 7.002 23.494 1.00 87.75 298 TYR A C 1
ATOM 2291 O O . TYR A 1 298 ? -26.074 7.510 22.596 1.00 87.75 298 TYR A O 1
ATOM 2299 N N . PRO A 1 299 ? -28.093 6.968 23.434 1.00 84.88 299 PRO A N 1
ATOM 2300 C CA . PRO A 1 299 ? -28.841 7.539 22.320 1.00 84.88 299 PRO A CA 1
ATOM 2301 C C . PRO A 1 299 ? -28.858 9.059 22.435 1.00 84.88 299 PRO A C 1
ATOM 2303 O O . PRO A 1 299 ? -28.929 9.603 23.533 1.00 84.88 299 PRO A O 1
ATOM 2306 N N . GLN A 1 300 ? -28.885 9.749 21.306 1.00 84.00 300 GLN A N 1
ATOM 2307 C CA . GLN A 1 300 ? -29.264 11.155 21.221 1.00 84.00 300 GLN A CA 1
ATOM 2308 C C . GLN A 1 300 ? -30.420 11.245 20.230 1.00 84.00 300 GLN A C 1
ATOM 2310 O O . GLN A 1 300 ? -30.268 10.868 19.071 1.00 84.00 300 GLN A O 1
ATOM 2315 N N . ILE A 1 301 ? -31.602 11.644 20.703 1.00 79.69 301 ILE A N 1
ATOM 2316 C CA . ILE A 1 301 ? -32.813 11.695 19.877 1.00 79.69 301 ILE A CA 1
ATOM 2317 C C . ILE A 1 301 ? -33.214 13.140 19.640 1.00 79.69 301 ILE A C 1
ATOM 2319 O O . ILE A 1 301 ? -33.353 13.913 20.587 1.00 79.69 301 ILE A O 1
ATOM 2323 N N . ASP A 1 302 ? -33.474 13.466 18.378 1.00 77.31 302 ASP A N 1
ATOM 2324 C CA . ASP A 1 302 ? -34.182 14.686 18.017 1.00 77.31 302 ASP A CA 1
ATOM 2325 C C . ASP A 1 302 ? -35.656 14.551 18.421 1.00 77.31 302 ASP A C 1
ATOM 2327 O O . ASP A 1 302 ? -36.405 13.739 17.877 1.00 77.31 302 ASP A O 1
ATOM 2331 N N . GLU A 1 303 ? -36.097 15.362 19.382 1.00 72.94 303 GLU A N 1
ATOM 2332 C CA . GLU A 1 303 ? -37.481 15.351 19.865 1.00 72.94 303 GLU A CA 1
ATOM 2333 C C . GLU A 1 303 ? -38.509 15.644 18.757 1.00 72.94 303 GLU A C 1
ATOM 2335 O O . GLU A 1 303 ? -39.679 15.273 18.887 1.00 72.94 303 GLU A O 1
ATOM 2340 N N . ASN A 1 304 ? -38.084 16.263 17.650 1.00 75.12 304 ASN A N 1
ATOM 2341 C CA . ASN A 1 304 ? -38.939 16.567 16.504 1.00 75.12 304 ASN A CA 1
ATOM 2342 C C . ASN A 1 304 ? -39.074 15.394 15.521 1.00 75.12 304 ASN A C 1
ATOM 2344 O O . ASN A 1 304 ? -39.966 15.414 14.669 1.00 75.12 304 ASN A O 1
ATOM 2348 N N . ILE A 1 305 ? -38.213 14.376 15.626 1.00 73.56 305 ILE A N 1
ATOM 2349 C CA . ILE A 1 305 ? -38.162 13.213 14.734 1.00 73.56 305 ILE A CA 1
ATOM 2350 C C . ILE A 1 305 ? -38.024 11.956 15.596 1.00 73.56 305 ILE A C 1
ATOM 2352 O O . ILE A 1 305 ? -36.927 11.495 15.891 1.00 73.56 305 ILE A O 1
ATOM 2356 N N . ILE A 1 306 ? -39.158 11.388 16.015 1.00 66.75 306 ILE A N 1
ATOM 2357 C CA . ILE A 1 306 ? -39.167 10.168 16.831 1.00 66.75 306 ILE A CA 1
ATOM 2358 C C . ILE A 1 306 ? -39.089 8.947 15.895 1.00 66.75 306 ILE A C 1
ATOM 2360 O O . ILE A 1 306 ? -40.082 8.660 15.221 1.00 66.75 306 ILE A O 1
ATOM 2364 N N . PRO A 1 307 ? -37.961 8.217 15.853 1.00 66.06 307 PRO A N 1
ATOM 2365 C CA . PRO A 1 307 ? -37.819 7.009 15.039 1.00 66.06 307 PRO A CA 1
ATOM 2366 C C . PRO A 1 307 ? -38.689 5.872 15.587 1.00 66.06 307 PRO A C 1
ATOM 2368 O O . PRO A 1 307 ? -39.032 5.833 16.775 1.00 66.06 307 PRO A O 1
ATOM 2371 N N . THR A 1 308 ? -39.006 4.889 14.749 1.00 63.91 308 THR A N 1
ATOM 2372 C CA . THR A 1 308 ? -39.592 3.630 15.221 1.00 63.91 308 THR A CA 1
ATOM 2373 C C . THR A 1 308 ? -38.487 2.661 15.656 1.00 63.91 308 THR A C 1
ATOM 2375 O O . THR A 1 308 ? -37.422 2.595 15.054 1.00 63.91 308 THR A O 1
ATOM 2378 N N . VAL A 1 309 ? -38.719 1.876 16.718 1.00 58.25 309 VAL A N 1
ATOM 2379 C CA . VAL A 1 309 ? -37.702 0.967 17.305 1.00 58.25 309 VAL A CA 1
ATOM 2380 C C . VAL A 1 309 ? -37.149 -0.046 16.287 1.00 58.25 309 VAL A C 1
ATOM 2382 O O . VAL A 1 309 ? -35.986 -0.430 16.367 1.00 58.25 309 VAL A O 1
ATOM 2385 N N . GLN A 1 310 ? -37.957 -0.445 15.298 1.00 59.00 310 GLN A N 1
ATOM 2386 C CA . GLN A 1 310 ? -37.548 -1.358 14.224 1.00 59.00 310 GLN A CA 1
ATOM 2387 C C . GLN A 1 310 ? -36.494 -0.772 13.276 1.00 59.00 310 GLN A C 1
ATOM 2389 O O . GLN A 1 310 ? -35.795 -1.539 12.619 1.00 59.00 310 GLN A O 1
ATOM 2394 N N . GLU A 1 311 ? -36.351 0.552 13.215 1.00 61.00 311 GLU A N 1
ATOM 2395 C CA . GLU A 1 311 ? -35.384 1.220 12.339 1.00 61.00 311 GLU A CA 1
ATOM 2396 C C . GLU A 1 311 ? -33.977 1.253 12.947 1.00 61.00 311 GLU A C 1
ATOM 2398 O O . GLU A 1 311 ? -33.011 1.417 12.211 1.00 61.00 311 GLU A O 1
ATOM 2403 N N . LEU A 1 312 ? -33.839 1.050 14.265 1.00 62.31 312 LEU A N 1
ATOM 2404 C CA . LEU A 1 312 ? -32.569 1.254 14.969 1.00 62.31 312 LEU A CA 1
ATOM 2405 C C . LEU A 1 312 ? -31.514 0.172 14.686 1.00 62.31 312 LEU A C 1
ATOM 2407 O O . LEU A 1 312 ? -30.327 0.464 14.765 1.00 62.31 312 LEU A O 1
ATOM 2411 N N . GLY A 1 313 ? -31.926 -1.045 14.315 1.00 71.50 313 GLY A N 1
ATOM 2412 C CA . GLY A 1 313 ? -31.030 -2.093 13.810 1.00 71.50 313 GLY A CA 1
ATOM 2413 C C . GLY A 1 313 ? -29.806 -2.397 14.690 1.00 71.50 313 GLY A C 1
ATOM 2414 O O . GLY A 1 313 ? -29.904 -2.479 15.917 1.00 71.50 313 GLY A O 1
ATOM 2415 N N . GLU A 1 314 ? -28.665 -2.605 14.035 1.00 76.44 314 GLU A N 1
ATOM 2416 C CA . GLU A 1 314 ? -27.345 -2.776 14.649 1.00 76.44 314 GLU A CA 1
ATOM 2417 C C . GLU A 1 314 ? -26.447 -1.608 14.249 1.00 76.44 314 GLU A C 1
ATOM 2419 O O . GLU A 1 314 ? -26.485 -1.154 13.103 1.00 76.44 314 GLU A O 1
ATOM 2424 N N . TRP A 1 315 ? -25.617 -1.142 15.179 1.00 76.50 315 TRP A N 1
ATOM 2425 C CA . TRP A 1 315 ? -24.596 -0.142 14.889 1.00 76.50 315 TRP A CA 1
ATOM 2426 C C . TRP A 1 315 ? -23.218 -0.635 15.293 1.00 76.50 315 TRP A C 1
ATOM 2428 O O . TRP A 1 315 ? -23.030 -1.246 16.347 1.00 76.50 315 TRP A O 1
ATOM 2438 N N . LEU A 1 316 ? -22.259 -0.350 14.421 1.00 79.19 316 LEU A N 1
ATOM 2439 C CA . LEU A 1 316 ? -20.863 -0.716 14.568 1.00 79.19 316 LEU A CA 1
ATOM 2440 C C . LEU A 1 316 ? -20.068 0.538 14.911 1.00 79.19 316 LEU A C 1
ATOM 2442 O O . LEU A 1 316 ? -20.191 1.563 14.238 1.00 79.19 316 LEU A O 1
ATOM 2446 N N . VAL A 1 317 ? -19.241 0.435 15.948 1.00 80.25 317 VAL A N 1
ATOM 2447 C CA . VAL A 1 317 ? -18.238 1.455 16.246 1.00 80.25 317 VAL A CA 1
ATOM 2448 C C . VAL A 1 317 ? -17.072 1.226 15.289 1.00 80.25 317 VAL A C 1
ATOM 2450 O O . VAL A 1 317 ? -16.401 0.199 15.370 1.00 80.25 317 VAL A O 1
ATOM 2453 N N . ASP A 1 318 ? -16.837 2.170 14.383 1.00 84.56 318 ASP A N 1
ATOM 2454 C CA . ASP A 1 318 ? -15.655 2.148 13.523 1.00 84.56 318 ASP A CA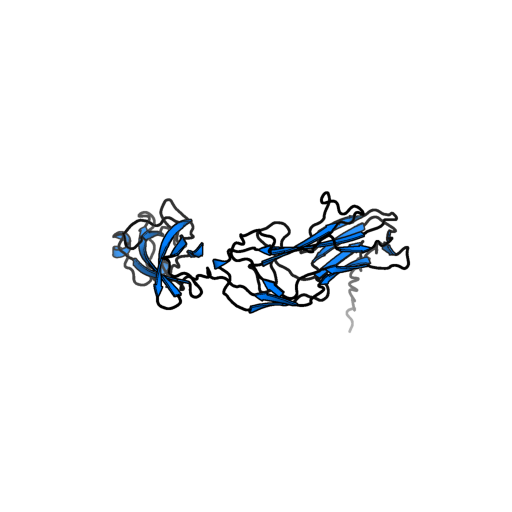 1
ATOM 2455 C C . ASP A 1 318 ? -14.455 2.723 14.288 1.00 84.56 318 ASP A C 1
ATOM 2457 O O . ASP A 1 318 ? -14.506 3.841 14.812 1.00 84.56 318 ASP A O 1
ATOM 2461 N N . VAL A 1 319 ? -13.379 1.945 14.384 1.00 86.25 319 VAL A N 1
ATOM 2462 C CA . VAL A 1 319 ? -12.156 2.316 15.098 1.00 86.25 319 VAL A CA 1
ATOM 2463 C C . VAL A 1 319 ? -10.920 1.994 14.275 1.00 86.25 319 VAL A C 1
ATOM 2465 O O . VAL A 1 319 ? -10.886 1.046 13.494 1.00 86.25 319 VAL A O 1
ATOM 2468 N N . THR A 1 320 ? -9.861 2.765 14.487 1.00 84.00 320 THR A N 1
ATOM 2469 C CA . THR A 1 320 ? -8.545 2.513 13.895 1.00 84.00 320 THR A CA 1
ATOM 2470 C C . THR A 1 320 ? -7.477 2.609 14.971 1.00 84.00 320 THR A C 1
ATOM 2472 O O . THR A 1 320 ? -7.502 3.522 15.796 1.00 84.00 320 THR A O 1
ATOM 2475 N N . LEU A 1 321 ? -6.551 1.653 14.970 1.00 84.44 321 LEU A N 1
ATOM 2476 C CA . LEU A 1 321 ? -5.364 1.698 15.813 1.00 84.44 321 LEU A CA 1
ATOM 2477 C C . LEU A 1 321 ? -4.314 2.596 15.149 1.00 84.44 321 LEU A C 1
ATOM 2479 O O . LEU A 1 321 ? -4.028 2.423 13.965 1.00 84.44 321 LEU A O 1
ATOM 2483 N N . GLU A 1 322 ? -3.775 3.549 15.906 1.00 79.06 322 GLU A N 1
ATOM 2484 C CA . GLU A 1 322 ? -2.708 4.467 15.483 1.00 79.06 322 GLU A CA 1
ATOM 2485 C C . GLU A 1 322 ? -1.379 4.147 16.172 1.00 79.06 322 GLU A C 1
ATOM 2487 O O . GLU A 1 322 ? -1.380 3.911 17.410 1.00 79.06 322 GLU A O 1
#

Sequence (322 aa):
MNLRNVCFCLCILYSGHAASECNFVDPNGPWTAWVSIPANLSIPHDSQVGDVIHSDAGWQQLGTTHLRCSQSGMTTTGYDFPIEESSIPGVYKLPNMPELGIRITYDNTINNSEVGNLIFQYPSTIGPHTATGFTPTGNFKVEIILLSSLVNFMPDSYSVAWPEVIGSVRYSDLLVGTVKPLNTAMNITVTNDEYCYITPLDAVNFQNVSLERLRANQLLGSSDMTIHCPYTTTNEPLTRTVRFNGQNNGSEFITSINGVGVSLRNERNEIIPPNSTVTVGLTKVNAEHIGHVQINVYPQIDENIIPTVQELGEWLVDVTLE

Organism: NCBI:txid69220

InterPro domains:
  IPR008966 Adhesion domain superfamily [SSF49401] (195-282)

pLDDT: mean 80.64, std 13.53, range [34.19, 95.75]

Radius of gyration: 29.21 Å; chains: 1; bounding box: 65×37×87 Å

Secondary structure (DSSP, 8-state):
---------------------EEESSTT--EEEEE---SEEE--TT--TT-EEEE-SS-EEEEE--EEESS-EEEEEEESS---B-SSTT-EEETTEEEEEEEEEEE-STT--STTPEEP-SSPEEEEE-SSEE--EEEEEEEEEE-S-GGGS-SSEEEEE--S--EEEEETTEEEEEEEESSSEEEEE---TT--EEPPPPPEE-TT--HHHHHTT---EEEEEEEEETT----S-EEEEEEEE--EETTEEEPSSTTEEEEEE-TT--EE-TT-EEEEEEEEETTEEEEEEEEEEEEEE-TTS---GGG--EE--EEEE-

Foldseek 3Di:
DDDDDDPPPPPPPPPPPPQQDKDFPDPPFAWEAAAADDQEFEADQPDDAFDFSDKGPAKRWGDKTKIATQFKDKKWWAFPDDFADAPDPLWTAFVVGRQKTKWKWFDQDPPSDPPPIDIHDVVTDIDMDGRGMDMGTGIIMMTMGGHDDLLPDDQDKDKGFADQFGIFIDRRPGTRYTYGYPDRMYIYGYPHLNHKDKDFWDWQFLLPPDLVCQVVQHWSDKTKIKMKRQRHPDQDKDKWKKFFAADDDPQWGDDPDPQKTKWKAWPVRDTDRHRHIDIWIWHDDPRMTMTMIMIIITIGGDPVDRDDSNVPGIHGGDMDID

=== Feature glossary ===
Feature key, reading from the visual/contextual features back to the raw sequence:

Rendered structure images. Six rendered views show the 3D structure from the faces of a cube — i.e. along ±x, ±y, ±z. Rendering representation is drawn randomly per protein from cartoon (secondary-structure ribbons), sticks (backbone bonds), or molecular surface; coloring is either N→C rainbow (blue at the N-terminus through red at the C-terminus) or one color per chain.

Contact-map, Ramachandran, and PAE plots. The contact map is a binary N×N matrix image: pixel (i, j) is dark where Cα_i and Cα_j are within 8 Å and |i−j|>4. Because the |i−j|>4 filter removes local helical contacts, off-diagonal stripes parallel to the main diagonal indicate parallel β-sheets; stripes perpendicular to it indicate antiparallel β-sheets. The Ramachandran plot scatters every residue's (φ, ψ) pair against the sterically allowed regions. The PAE heatmap renders the predicted-aligned-error matrix.

InterPro / GO / CATH / organism. Database cross-references. InterPro integrates a dozen domain/family signature databases into unified entries with residue-range hits. GO terms attach function/process/location labels with evidence codes. CATH codes position the fold in a four-level structural taxonomy. Organism is the NCBI-taxonomy species name.

Nearest PDB structures. The Foldseek neighbor list gives the closest experimentally determined structures in the PDB, ranked by structural alignment. TM-score near 1 means near-identical fold; near 0.3 means only rough topology match. This is how one finds what a novel AlphaFold prediction most resembles in the solved-structure universe.

Predicted aligned error. PAE(i, j) answers: if I align the predicted and true structures on residue i, how far off (in Å) do I expect residue j to be? A block-diagonal PAE matrix with low values on the blocks and high values off-diagonal is the signature of a multi-domain protein with confidently predicted domains but uncertain inter-domain orientation.

Solvent-accessible surface area. Accessible surface area quantifies burial. A residue with SASA near zero is packed into the hydrophobic core; one with SASA >100 Å² sits on the surface. Computed here via the Shrake–Rupley numerical algorithm with a 1.4 Å probe.

B-factor. B-factor (Debye–Waller factor) reflects atomic displacement in the crystal lattice. It is an experimental observable (units Å²), not a prediction; low values mean the atom is pinned down, high values mean it moves or is heterogeneous across the crystal.

pLDDT. For AlphaFold models, the B-factor field carries pLDDT — the model's own estimate of local accuracy on a 0–100 scale. Regions with pLDDT<50 should be treated as essentially unmodeled; they often correspond to intrinsically disordered segments.

Backbone torsions (φ/ψ). φ (phi) and ψ (psi) are the two rotatable backbone dihedrals per residue: φ is the C(i-1)–N–Cα–C torsion, ψ is the N–Cα–C–N(i+1) torsion, both in degrees on (−180°, 180°]. α-helical residues cluster near (−60°, −45°); β-strand residues near (−120°, +130°). A Ramachandran plot is simply a scatter of (φ, ψ) for every residue.

Radius of gyration, Cα contacts, bounding box. Radius of gyration (Rg) is the root-mean-square distance of Cα atoms from their centroid — a single number for overall size and compactness. A globular domain of N residues has Rg ≈ 2.2·N^0.38 Å; an extended or disordered chain has a much larger Rg. The Cα contact count is the number of residue pairs whose Cα atoms are within 8 Å and are more than four positions apart in sequence — a standard proxy for tertiary packing density. The bounding box is the smallest axis-aligned box enclosing all Cα atoms.

Secondary structure (3-state, P-SEA). Three-state secondary structure (P-SEA) collapses the eight DSSP classes into helix (a), strand (b), and coil (c). P-SEA assigns these from Cα geometry alone — distances and angles — without requiring backbone oxygens, so it works on any Cα trace.

Secondary structure (8-state, DSSP). DSSP 8-state secondary structure assigns each residue one of H (α-helix), G (3₁₀-helix), I (π-helix), E (extended β-strand), B (isolated β-bridge), T (hydrogen-bonded turn), S (bend), or '-' (coil). The assignment is computed from backbone hydrogen-bond geometry via the Kabsch–Sander algorithm.

Foldseek 3Di. A 3Di character summarizes, for each residue, the relative orientation of the Cα frame of its nearest spatial neighbor. Because it encodes fold topology rather than chemistry, 3Di alignments detect remote structural similarity that sequence alignment misses.

mmCIF coordinates. The mmCIF block holds the 3D Cartesian coordinates of each backbone atom (N, Cα, C, O) in ångströms. mmCIF is the PDB's canonical archive format — a tagged-loop text representation of the atomic model.

Sequence. Sequence gives the chain of amino acids in standard one-letter code (A=alanine, C=cysteine, …, Y=tyrosine), read N→C. It is the only feature that is directly encoded by the gene; all structural features are derived from the folded form of this sequence.